Protein AF-A0A0L7LPK9-F1 (afdb_monomer_lite)

pLDDT: mean 70.77, std 18.24, range [21.08, 93.25]

Sequence (283 aa):
MHRLFTCQQSMLHSEMFSESQRHTMYYYMYNIPWWERYQPLSYALVTRSGDERQFADMVRRCNAVGVRIDAAKHMWPEDLRIIYDRLHNLSTDHGFPSNARPYIYQEVIDYGGEAISRDEYTPIGAVTEFKAGMELSGAFRGNNQLSDALTFIDNHDNERGHGGGGGILTYKEARPYKGAIAFLLAHPYGEPQIMSSFDFLDSEIGPPMDRDGNIISPNAAGSAALNDWWDNGSNQIAFCRGGRAFIASCQGKSVTVGGDGRAQIYVGSNEFDIMLAIHVGPE

Secondary structure (DSSP, 8-state):
------------------TT--------TT---GGGGTS---S--EETTEEHHHHHHHHHHHHTT--PBTTGGGS-HHHHHHHHHTPPPPPGGGTPPTTPPPP-EE-----SSSSS-GGGTGGGSEE--HHHHHHHHHHTTTSS---S--S-S--TTGGGT-TT--S---GGGHHHHHHHHHHHHHS-SS------PPP-SSTT--S-B-TTSPBPP--TTTTPPEEEEEE-SSS-EEEEETTTEEEEE------PBPTTS-B-----TTSS-S-----SS--

InterPro domains:
  IPR006047 Glycosyl hydrolase family 13, catalytic domain [SM00642] (9-244)
  IPR013780 Glycosyl hydrolase, all-beta [G3DSA:2.60.40.1180] (248-283)
  IPR017853 Glycoside hydrolase superfamily [SSF51445] (31-233)
  IPR031319 Alpha-amylase, C-terminal domain [SM00632] (227-283)

Radius of gyration: 22.84 Å; chains: 1; bounding box: 65×47×54 Å

Structure (mmCIF, N/CA/C/O backbone):
data_AF-A0A0L7LPK9-F1
#
_entry.id   AF-A0A0L7LPK9-F1
#
loop_
_atom_site.group_PDB
_atom_site.id
_atom_site.type_symbol
_atom_site.label_atom_id
_atom_site.label_alt_id
_atom_site.label_comp_id
_atom_site.label_asym_id
_atom_site.label_entity_id
_atom_site.label_seq_id
_atom_site.pdbx_PDB_ins_code
_atom_site.Cartn_x
_atom_site.Cartn_y
_atom_site.Cartn_z
_atom_site.occupancy
_atom_site.B_iso_or_equiv
_atom_site.auth_seq_id
_atom_site.auth_comp_id
_atom_site.auth_asym_id
_atom_site.auth_atom_id
_atom_site.pdbx_PDB_model_num
ATOM 1 N N . MET A 1 1 ? -11.318 -10.012 -4.362 1.00 21.08 1 MET A N 1
ATOM 2 C CA . MET A 1 1 ? -9.955 -10.039 -3.785 1.00 21.08 1 MET A CA 1
ATOM 3 C C . MET A 1 1 ? -8.985 -10.457 -4.886 1.00 21.08 1 MET A C 1
ATOM 5 O O . MET A 1 1 ? -8.783 -11.646 -5.109 1.00 21.08 1 MET A O 1
ATOM 9 N N . HIS A 1 2 ? -8.479 -9.504 -5.668 1.00 23.56 2 HIS A N 1
ATOM 10 C CA . HIS A 1 2 ? -7.414 -9.782 -6.630 1.00 23.56 2 HIS A CA 1
ATOM 11 C C . HIS A 1 2 ? -6.099 -9.805 -5.852 1.00 23.56 2 HIS A C 1
ATOM 13 O O . HIS A 1 2 ? -5.726 -8.816 -5.231 1.00 23.56 2 HIS A O 1
ATOM 19 N N . ARG A 1 3 ? -5.446 -10.968 -5.793 1.00 23.33 3 ARG A N 1
ATOM 20 C CA . ARG A 1 3 ? -4.091 -11.068 -5.248 1.00 23.33 3 ARG A CA 1
ATOM 21 C C . ARG A 1 3 ? 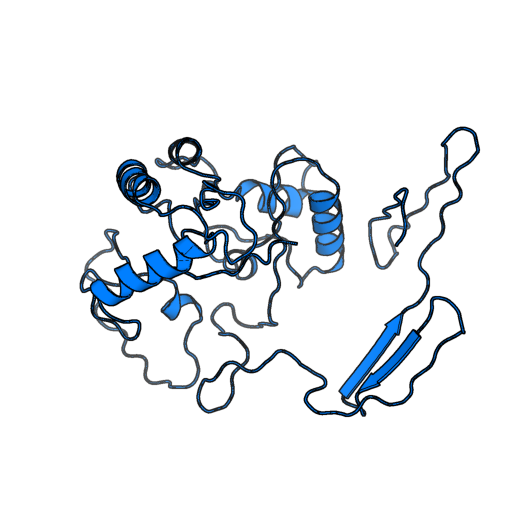-3.163 -10.468 -6.300 1.00 23.33 3 ARG A C 1
ATOM 23 O O . ARG A 1 3 ? -2.956 -11.092 -7.336 1.00 23.33 3 ARG A O 1
ATOM 30 N N . LEU A 1 4 ? -2.670 -9.257 -6.060 1.00 28.52 4 LEU A N 1
ATOM 31 C CA . LEU A 1 4 ? -1.610 -8.656 -6.865 1.00 28.52 4 LEU A CA 1
ATOM 32 C C . LEU A 1 4 ? -0.335 -9.470 -6.621 1.00 28.52 4 LEU A C 1
ATOM 34 O O . LEU A 1 4 ? 0.295 -9.361 -5.573 1.00 28.52 4 LEU A O 1
ATOM 38 N N . PHE A 1 5 ? -0.007 -10.359 -7.555 1.00 26.86 5 PHE A N 1
ATOM 39 C CA . PHE A 1 5 ? 1.274 -11.052 -7.570 1.00 26.86 5 PHE A CA 1
ATOM 40 C C . PHE A 1 5 ? 2.261 -10.219 -8.383 1.00 26.86 5 PHE A C 1
ATOM 42 O O . PHE A 1 5 ? 2.066 -9.998 -9.577 1.00 26.86 5 PHE A O 1
ATOM 49 N N . THR A 1 6 ? 3.339 -9.774 -7.748 1.00 33.62 6 THR A N 1
ATOM 50 C CA . THR A 1 6 ? 4.457 -9.137 -8.443 1.00 33.62 6 THR A CA 1
ATOM 51 C C . THR A 1 6 ? 5.234 -10.209 -9.206 1.00 33.62 6 THR A C 1
ATOM 53 O O . THR A 1 6 ? 5.886 -11.060 -8.607 1.00 33.62 6 THR A O 1
ATOM 56 N N . CYS A 1 7 ? 5.169 -10.189 -10.533 1.00 33.72 7 CYS A N 1
ATOM 57 C CA . CYS A 1 7 ? 6.063 -10.952 -11.400 1.00 33.72 7 CYS A CA 1
ATOM 58 C C . CYS A 1 7 ? 7.084 -9.939 -11.935 1.00 33.72 7 CYS A C 1
ATOM 60 O O . CYS A 1 7 ? 6.904 -9.323 -12.978 1.00 33.72 7 CYS A O 1
ATOM 62 N N . GLN A 1 8 ? 8.082 -9.638 -11.104 1.00 40.34 8 GLN A N 1
ATOM 63 C CA . GLN A 1 8 ? 9.048 -8.569 -11.351 1.00 40.34 8 GLN A CA 1
ATOM 64 C C . GLN A 1 8 ? 9.867 -8.874 -12.612 1.00 40.34 8 GLN A C 1
ATOM 66 O O . GLN A 1 8 ? 10.574 -9.882 -12.676 1.00 40.34 8 GLN A O 1
ATOM 71 N N . GLN A 1 9 ? 9.721 -8.022 -13.631 1.00 37.31 9 GLN A N 1
ATOM 72 C CA . GLN A 1 9 ? 10.439 -8.122 -14.896 1.00 37.31 9 GLN A CA 1
ATOM 73 C C . GLN A 1 9 ? 11.905 -7.764 -14.677 1.00 37.31 9 GLN A C 1
ATOM 75 O O . GLN A 1 9 ? 12.246 -6.596 -14.587 1.00 37.31 9 GLN A O 1
ATOM 80 N N . SER A 1 10 ? 12.790 -8.751 -14.639 1.00 35.75 10 SER A N 1
ATOM 81 C CA . SER A 1 10 ? 14.224 -8.486 -14.576 1.00 35.75 10 SER A CA 1
ATOM 82 C C . SER A 1 10 ? 14.973 -9.076 -15.755 1.00 35.75 10 SER A C 1
ATOM 84 O O . SER A 1 10 ? 15.726 -10.025 -15.575 1.00 35.75 10 SER A O 1
ATOM 86 N N . MET A 1 11 ? 14.798 -8.542 -16.975 1.00 34.12 11 MET A N 1
ATOM 87 C CA . MET A 1 11 ? 15.797 -8.808 -18.031 1.00 34.12 11 MET A CA 1
ATOM 88 C C . MET A 1 11 ? 16.019 -7.702 -19.088 1.00 34.12 11 MET A C 1
ATOM 90 O O . MET A 1 11 ? 16.558 -8.032 -20.139 1.00 34.12 11 MET A O 1
ATOM 94 N N . LEU A 1 12 ? 15.692 -6.417 -18.874 1.00 31.41 12 LEU A N 1
ATOM 95 C CA . LEU A 1 12 ? 15.997 -5.378 -19.883 1.00 31.41 12 LEU A CA 1
ATOM 96 C C . LEU A 1 12 ? 16.801 -4.200 -19.343 1.00 31.41 12 LEU A C 1
ATOM 98 O O . LEU A 1 12 ? 16.384 -3.532 -18.408 1.00 31.41 12 LEU A O 1
ATOM 102 N N . HIS A 1 13 ? 17.938 -3.936 -19.993 1.00 34.94 13 HIS A N 1
ATOM 103 C CA . HIS A 1 13 ? 18.825 -2.810 -19.737 1.00 34.94 13 HIS A CA 1
ATOM 104 C C . HIS A 1 13 ? 18.850 -1.857 -20.931 1.00 34.94 13 HIS A C 1
ATOM 106 O O . HIS A 1 13 ? 19.201 -2.257 -22.041 1.00 34.94 13 HIS A O 1
ATOM 112 N N . SER A 1 14 ? 18.594 -0.582 -20.667 1.00 24.14 14 SER A N 1
ATOM 113 C CA . SER A 1 14 ? 19.218 0.519 -21.393 1.00 24.14 14 SER A CA 1
ATOM 114 C C . SER A 1 14 ? 19.310 1.725 -20.469 1.00 24.14 14 SER A C 1
ATOM 116 O O . SER A 1 14 ? 18.278 2.254 -20.086 1.00 24.14 14 SER A O 1
ATOM 118 N N . GLU A 1 15 ? 20.526 2.162 -20.134 1.00 24.56 15 GLU A N 1
ATOM 119 C CA . GLU A 1 15 ? 20.868 3.589 -20.120 1.00 24.56 15 GLU A CA 1
ATOM 120 C C . GLU A 1 15 ? 22.386 3.821 -20.045 1.00 24.56 15 GLU A C 1
ATOM 122 O O . GLU A 1 15 ? 23.160 3.006 -19.540 1.00 24.56 15 GLU A O 1
ATOM 127 N N . MET A 1 16 ? 22.812 4.936 -20.641 1.00 23.83 16 MET A N 1
ATOM 128 C CA . MET A 1 16 ? 24.188 5.426 -20.708 1.00 23.83 16 MET A CA 1
ATOM 129 C C . MET A 1 16 ? 24.761 5.695 -19.307 1.00 23.83 16 MET A C 1
ATOM 131 O O . MET A 1 16 ? 24.586 6.783 -18.769 1.00 23.83 16 MET A O 1
ATOM 135 N N . PHE A 1 17 ? 25.549 4.768 -18.761 1.00 24.88 17 PHE A N 1
ATOM 136 C CA . PHE A 1 17 ? 26.520 5.074 -17.706 1.00 24.88 17 PHE A CA 1
ATOM 137 C C . PHE A 1 17 ? 27.932 4.697 -18.169 1.00 24.88 17 PHE A C 1
ATOM 139 O O . PHE A 1 17 ? 28.139 3.707 -18.869 1.00 24.88 17 PHE A O 1
ATOM 146 N N . SER A 1 18 ? 28.890 5.574 -17.863 1.00 23.61 18 SER A N 1
ATOM 147 C CA . SER A 1 18 ? 30.235 5.593 -18.438 1.00 23.61 18 SER A CA 1
ATOM 148 C C . SER A 1 18 ? 31.061 4.335 -18.137 1.00 23.61 18 SER A C 1
ATOM 150 O O . SER A 1 18 ? 30.828 3.588 -17.192 1.00 23.61 18 SER A O 1
ATOM 152 N N . GLU A 1 19 ? 32.065 4.116 -18.980 1.00 24.48 19 GLU A N 1
ATOM 153 C CA . GLU A 1 19 ? 32.829 2.882 -19.198 1.00 24.48 19 GLU A CA 1
ATOM 154 C C . GLU A 1 19 ? 33.723 2.402 -18.024 1.00 24.48 19 GLU A C 1
ATOM 156 O O . GLU A 1 19 ? 34.602 1.564 -18.220 1.00 24.48 19 GLU A O 1
ATOM 161 N N . SER A 1 20 ? 33.518 2.883 -16.791 1.00 23.72 20 SER A N 1
ATOM 162 C CA . SER A 1 20 ? 34.418 2.643 -15.647 1.00 23.72 20 SER A CA 1
ATOM 163 C C . SER A 1 20 ? 33.987 1.553 -14.651 1.00 23.72 20 SER A C 1
ATOM 165 O O . SER A 1 20 ? 34.754 1.249 -13.742 1.00 23.72 20 SER A O 1
ATOM 167 N N . GLN A 1 21 ? 32.826 0.909 -14.814 1.00 27.80 21 GLN A N 1
ATOM 168 C CA . GLN A 1 21 ? 32.322 -0.123 -13.879 1.00 27.80 21 GLN A CA 1
ATOM 169 C C . GLN A 1 21 ? 32.421 -1.567 -14.422 1.00 27.80 21 GLN A C 1
ATOM 171 O O . GLN A 1 21 ? 31.738 -2.476 -13.952 1.00 27.80 21 GLN A O 1
ATOM 176 N N . ARG A 1 22 ? 33.298 -1.834 -15.402 1.00 28.19 22 ARG A N 1
ATOM 177 C CA . ARG A 1 22 ? 33.617 -3.214 -15.816 1.00 28.19 22 ARG A CA 1
ATOM 178 C C . ARG A 1 22 ? 34.572 -3.863 -14.810 1.00 28.19 22 ARG A C 1
ATOM 180 O O . ARG A 1 22 ? 35.773 -3.874 -15.042 1.00 28.19 22 ARG A O 1
ATOM 187 N N . HIS A 1 23 ? 34.028 -4.360 -13.701 1.00 31.94 23 HIS A N 1
ATOM 188 C CA . HIS A 1 23 ? 34.450 -5.553 -12.950 1.00 31.94 23 HIS A CA 1
ATOM 189 C C . HIS A 1 23 ? 34.023 -5.424 -11.490 1.00 31.94 23 HIS A C 1
ATOM 191 O O . HIS A 1 23 ? 34.708 -4.798 -10.684 1.00 31.94 23 HIS A O 1
ATOM 197 N N . THR A 1 24 ? 32.974 -6.151 -11.125 1.00 31.53 24 THR A N 1
ATOM 198 C CA . THR A 1 24 ? 32.716 -6.476 -9.724 1.00 31.53 24 THR A CA 1
ATOM 199 C C . THR A 1 24 ? 32.364 -7.952 -9.614 1.00 31.53 24 THR A C 1
ATOM 201 O O . THR A 1 24 ? 31.214 -8.359 -9.553 1.00 31.53 24 THR A O 1
ATOM 204 N N . MET A 1 25 ? 33.409 -8.782 -9.649 1.00 33.44 25 MET A N 1
ATOM 205 C CA . MET A 1 25 ? 33.372 -10.152 -9.135 1.00 33.44 25 MET A CA 1
ATOM 206 C C . MET A 1 25 ? 33.544 -10.062 -7.616 1.00 33.44 25 MET A C 1
ATOM 208 O O . MET A 1 25 ? 34.675 -9.982 -7.132 1.00 33.44 25 MET A O 1
ATOM 212 N N . TYR A 1 26 ? 32.446 -10.032 -6.857 1.00 40.66 26 TYR A N 1
ATOM 213 C CA . TYR A 1 26 ? 32.522 -10.093 -5.397 1.00 40.66 26 TYR A CA 1
ATOM 214 C C . TYR A 1 26 ? 32.535 -11.543 -4.904 1.00 40.66 26 TYR A C 1
ATOM 216 O O . TYR A 1 26 ? 31.579 -12.302 -5.033 1.00 40.66 26 TYR A O 1
ATOM 224 N N . TYR A 1 27 ? 33.668 -11.907 -4.309 1.00 34.03 27 TYR A N 1
ATOM 225 C CA . TYR A 1 27 ? 33.959 -13.170 -3.638 1.00 34.03 27 TYR A CA 1
ATOM 226 C C . TYR A 1 27 ? 33.282 -13.257 -2.254 1.00 34.03 27 TYR A C 1
ATOM 228 O O . TYR A 1 27 ? 33.977 -13.386 -1.259 1.00 34.03 27 TYR A O 1
ATOM 236 N N . TYR A 1 28 ? 31.952 -13.201 -2.136 1.00 37.34 28 TYR A N 1
ATOM 237 C CA . TYR A 1 28 ? 31.278 -13.626 -0.894 1.00 37.34 28 TYR A CA 1
ATOM 238 C C . TYR A 1 28 ? 29.895 -14.217 -1.187 1.00 37.34 28 TYR A C 1
ATOM 240 O O . TYR A 1 28 ? 28.927 -13.511 -1.436 1.00 37.34 28 TYR A O 1
ATOM 248 N N . MET A 1 29 ? 29.803 -15.544 -1.097 1.00 46.38 29 MET A N 1
ATOM 249 C CA . MET A 1 29 ? 28.621 -16.367 -1.403 1.00 46.38 29 MET A CA 1
ATOM 250 C C . MET A 1 29 ? 27.437 -16.191 -0.423 1.00 46.38 29 MET A C 1
ATOM 252 O O . MET A 1 29 ? 26.487 -16.960 -0.479 1.00 46.38 29 MET A O 1
ATOM 256 N N . TYR A 1 30 ? 27.482 -15.207 0.482 1.00 49.09 30 TYR A N 1
ATOM 257 C CA . TYR A 1 30 ? 26.548 -15.091 1.612 1.00 49.09 30 TYR A CA 1
ATOM 258 C C . TYR A 1 30 ? 25.886 -13.716 1.779 1.00 49.09 30 TYR A C 1
ATOM 260 O O . TYR A 1 30 ? 25.138 -13.539 2.734 1.00 49.09 30 TYR A O 1
ATOM 268 N N . ASN A 1 31 ? 26.130 -12.749 0.887 1.00 54.62 31 ASN A N 1
ATOM 269 C CA . ASN A 1 31 ? 25.508 -11.425 0.996 1.00 54.62 31 ASN A CA 1
ATOM 270 C C . ASN A 1 31 ? 25.189 -10.843 -0.386 1.00 54.62 31 ASN A C 1
ATOM 272 O O . ASN A 1 31 ? 25.813 -9.885 -0.829 1.00 54.62 31 ASN A O 1
ATOM 276 N N . ILE A 1 32 ? 24.269 -11.500 -1.098 1.00 59.59 32 ILE A N 1
ATOM 277 C CA . ILE A 1 32 ? 23.813 -11.055 -2.417 1.00 59.59 32 ILE A CA 1
ATOM 278 C C . ILE A 1 32 ? 22.806 -9.914 -2.213 1.00 59.59 32 ILE A C 1
ATOM 280 O O . ILE A 1 32 ? 21.759 -10.162 -1.603 1.00 59.59 32 ILE A O 1
ATOM 284 N N . PRO A 1 33 ? 23.086 -8.698 -2.715 1.00 63.12 33 PRO A N 1
ATOM 285 C CA . PRO A 1 33 ? 22.160 -7.583 -2.642 1.00 63.12 33 PRO A CA 1
ATOM 286 C C . PRO A 1 33 ? 20.833 -7.919 -3.313 1.00 63.12 33 PRO A C 1
ATOM 288 O O . PRO A 1 33 ? 20.799 -8.517 -4.395 1.00 63.12 33 PRO A O 1
ATOM 291 N N . TRP A 1 34 ? 19.726 -7.516 -2.692 1.00 62.00 34 TRP A N 1
ATOM 292 C CA . TRP A 1 34 ? 18.394 -7.812 -3.215 1.00 62.00 34 TRP A CA 1
ATOM 293 C C . TRP A 1 34 ? 18.215 -7.263 -4.639 1.00 62.00 34 TRP A C 1
ATOM 295 O O . TRP A 1 34 ? 17.709 -7.984 -5.500 1.00 62.00 34 TRP A O 1
ATOM 305 N N . TRP A 1 35 ? 18.702 -6.046 -4.919 1.00 57.53 35 TRP A N 1
ATOM 306 C CA . TRP A 1 35 ? 18.560 -5.400 -6.224 1.00 57.53 35 TRP A CA 1
ATOM 307 C C . TRP A 1 35 ? 19.357 -6.084 -7.332 1.00 57.53 35 TRP A C 1
ATOM 309 O O . TRP A 1 35 ? 19.032 -5.866 -8.491 1.00 57.53 35 TRP A O 1
ATOM 319 N N . GLU A 1 36 ? 20.331 -6.966 -7.060 1.00 53.94 36 GLU A N 1
ATOM 320 C CA . GLU A 1 36 ? 21.059 -7.653 -8.145 1.00 53.94 36 GLU A CA 1
ATOM 321 C C . GLU A 1 36 ? 20.132 -8.549 -8.980 1.00 53.94 36 GLU A C 1
ATOM 323 O O . GLU A 1 36 ? 20.489 -9.027 -10.060 1.00 53.94 36 GLU A O 1
ATOM 328 N N . ARG A 1 37 ? 18.964 -8.900 -8.440 1.00 52.75 37 ARG A N 1
ATOM 329 C CA . ARG A 1 37 ? 17.941 -9.640 -9.175 1.00 52.75 37 ARG A CA 1
ATOM 330 C C . ARG A 1 37 ? 17.007 -8.715 -9.956 1.00 52.75 37 ARG A C 1
ATOM 332 O O . ARG A 1 37 ? 16.342 -9.221 -10.852 1.00 52.75 37 ARG A O 1
ATOM 339 N N . TYR A 1 38 ? 16.946 -7.426 -9.629 1.00 46.34 38 TYR A N 1
ATOM 340 C CA . TYR A 1 38 ? 15.881 -6.518 -10.066 1.00 46.34 38 TYR A CA 1
ATOM 341 C C . TYR A 1 38 ? 16.389 -5.315 -10.869 1.00 46.34 38 TYR A C 1
ATOM 343 O O . TYR A 1 38 ? 15.684 -4.863 -11.758 1.00 46.34 38 TYR A O 1
ATOM 351 N N . GLN A 1 39 ? 17.623 -4.854 -10.650 1.00 41.00 39 GLN A N 1
ATOM 352 C CA . GLN A 1 39 ? 18.226 -3.790 -11.445 1.00 41.00 39 GLN A CA 1
ATOM 353 C C . GLN A 1 39 ? 18.853 -4.346 -12.723 1.00 41.00 39 GLN A C 1
ATOM 355 O O . GLN A 1 39 ? 19.615 -5.320 -12.679 1.00 41.00 39 GLN A O 1
ATOM 360 N N . PRO A 1 40 ? 18.580 -3.730 -13.878 1.00 38.09 40 PRO A N 1
ATOM 361 C CA . PRO A 1 40 ? 19.212 -4.154 -15.104 1.00 38.09 40 PRO A CA 1
ATOM 362 C C . PRO A 1 40 ? 20.674 -3.691 -15.122 1.00 38.09 40 PRO A C 1
ATOM 364 O O . PRO A 1 40 ? 20.972 -2.554 -14.767 1.00 38.09 40 PRO A O 1
ATOM 367 N N . LEU A 1 41 ? 21.577 -4.556 -15.592 1.00 40.12 41 LEU A N 1
ATOM 368 C CA . LEU A 1 41 ? 23.003 -4.296 -15.827 1.00 40.12 41 LEU A CA 1
ATOM 369 C C . LEU A 1 41 ? 23.418 -5.063 -17.099 1.00 40.12 41 LEU A C 1
ATOM 371 O O . LEU A 1 41 ? 23.436 -6.289 -17.065 1.00 40.12 41 LEU A O 1
ATOM 375 N N . SER A 1 42 ? 23.789 -4.361 -18.182 1.00 39.72 42 SER A N 1
ATOM 376 C CA . SER A 1 42 ? 24.360 -4.860 -19.465 1.00 39.72 42 SER A CA 1
ATOM 377 C C . SER A 1 42 ? 23.439 -4.999 -20.698 1.00 39.72 42 SER A C 1
ATOM 379 O O . SER A 1 42 ? 22.316 -5.480 -20.622 1.00 39.72 42 SER A O 1
ATOM 381 N N . TYR A 1 43 ? 23.996 -4.673 -21.877 1.00 35.47 43 TYR A N 1
ATOM 382 C CA . TYR A 1 43 ? 23.420 -4.857 -23.227 1.00 35.47 43 TYR A CA 1
ATOM 383 C C . TYR A 1 43 ? 23.514 -6.301 -23.770 1.00 35.47 43 TYR A C 1
ATOM 385 O O . TYR A 1 43 ? 23.103 -6.573 -24.897 1.00 35.47 43 TYR A O 1
ATOM 393 N N . ALA A 1 44 ? 24.085 -7.236 -23.006 1.00 41.28 44 ALA A N 1
ATOM 394 C CA . ALA A 1 44 ? 24.139 -8.652 -23.364 1.00 41.28 44 ALA A CA 1
ATOM 395 C C . ALA A 1 44 ? 23.034 -9.421 -22.621 1.00 41.28 44 ALA A C 1
ATOM 397 O O . ALA A 1 44 ? 23.147 -9.657 -21.420 1.00 41.28 44 ALA A O 1
ATOM 398 N N . LEU A 1 45 ? 21.983 -9.836 -23.340 1.00 47.22 45 LEU A N 1
ATOM 399 C CA . LEU A 1 45 ? 20.827 -10.581 -22.811 1.00 47.22 45 LEU A CA 1
ATOM 400 C C . LEU A 1 45 ? 21.154 -12.065 -22.568 1.00 47.22 45 LEU A C 1
ATOM 402 O O . LEU A 1 45 ? 20.478 -12.953 -23.077 1.00 47.22 45 LEU A O 1
ATOM 406 N N . VAL A 1 46 ? 22.233 -12.334 -21.833 1.00 52.94 46 VAL A N 1
ATOM 407 C CA . VAL A 1 46 ? 22.573 -13.657 -21.299 1.00 52.94 46 VAL A CA 1
ATOM 408 C C . VAL A 1 46 ? 23.037 -13.449 -19.863 1.00 52.94 46 VAL A C 1
ATOM 410 O O . VAL A 1 46 ? 24.142 -12.965 -19.620 1.00 52.94 46 VAL A O 1
ATOM 413 N N . THR A 1 47 ? 22.179 -13.791 -18.902 1.00 51.94 47 THR A N 1
ATOM 414 C CA . THR A 1 47 ? 22.437 -13.599 -17.465 1.00 51.94 47 THR A CA 1
ATOM 415 C C . THR A 1 47 ? 22.132 -14.873 -16.672 1.00 51.94 47 THR A C 1
ATOM 417 O O . THR A 1 47 ? 21.617 -15.850 -17.216 1.00 51.94 47 THR A O 1
ATOM 420 N N . ARG A 1 48 ? 22.370 -14.855 -15.351 1.00 46.19 48 ARG A N 1
ATOM 421 C CA . ARG A 1 48 ? 21.889 -15.911 -14.434 1.00 46.19 48 ARG A CA 1
ATOM 422 C C . ARG A 1 48 ? 20.361 -16.090 -14.452 1.00 46.19 48 ARG A C 1
ATOM 424 O O . ARG A 1 48 ? 19.876 -17.125 -14.007 1.00 46.19 48 ARG A O 1
ATOM 431 N N . SER A 1 49 ? 19.625 -15.087 -14.933 1.00 44.38 49 SER A N 1
ATOM 432 C CA . SER A 1 49 ? 18.160 -15.064 -14.998 1.00 44.38 49 SER A CA 1
ATOM 433 C C . SER A 1 49 ? 17.605 -15.481 -16.367 1.00 44.38 49 SER A C 1
ATOM 435 O O . SER A 1 49 ? 16.389 -15.603 -16.500 1.00 44.38 49 SER A O 1
ATOM 437 N N . GLY A 1 50 ? 18.468 -15.735 -17.358 1.00 53.59 50 GLY A N 1
ATOM 438 C CA . GLY A 1 50 ? 18.081 -16.261 -18.668 1.00 53.59 50 GLY A CA 1
ATOM 439 C C . GLY A 1 50 ? 18.534 -15.422 -19.863 1.00 53.59 50 GLY A C 1
ATOM 440 O O . GLY A 1 50 ? 19.387 -14.537 -19.736 1.00 53.59 50 GLY A O 1
ATOM 441 N N . ASP A 1 51 ? 17.969 -15.754 -21.024 1.00 57.28 51 ASP A N 1
ATOM 442 C CA . ASP A 1 51 ? 18.188 -15.093 -22.312 1.00 57.28 51 ASP A CA 1
ATOM 443 C C . ASP A 1 51 ? 16.972 -14.285 -22.813 1.00 57.28 51 ASP A C 1
ATOM 445 O O . ASP A 1 51 ? 15.894 -14.302 -22.220 1.00 57.28 51 ASP A O 1
ATOM 449 N N . GLU A 1 52 ? 17.121 -13.586 -23.940 1.00 50.19 52 GLU A N 1
ATOM 450 C CA . GLU A 1 52 ? 16.054 -12.797 -24.581 1.00 50.19 52 GLU A CA 1
ATOM 451 C C . GLU A 1 52 ? 14.745 -13.584 -24.812 1.00 50.19 52 GLU A C 1
ATOM 453 O O . GLU A 1 52 ? 13.642 -13.050 -24.661 1.00 50.19 52 GLU A O 1
ATOM 458 N N . ARG A 1 53 ? 14.829 -14.874 -25.164 1.00 56.22 53 ARG A N 1
ATOM 459 C CA . ARG A 1 53 ? 13.633 -15.697 -25.408 1.00 56.22 53 ARG A CA 1
ATOM 460 C C . ARG A 1 53 ? 12.934 -16.029 -24.101 1.00 56.22 53 ARG A C 1
ATOM 462 O O . ARG A 1 53 ? 11.703 -16.002 -24.044 1.00 56.22 53 ARG A O 1
ATOM 469 N N . GLN A 1 54 ? 13.710 -16.322 -23.063 1.00 52.44 54 GLN A N 1
ATOM 470 C CA . GLN A 1 54 ? 13.210 -16.551 -21.712 1.00 52.44 54 GLN A CA 1
ATOM 471 C C . GLN A 1 54 ? 12.627 -15.266 -21.107 1.00 52.44 54 GLN A C 1
ATOM 473 O O . GLN A 1 54 ? 11.616 -15.340 -20.408 1.00 52.44 54 GLN A O 1
ATOM 478 N N . PHE A 1 55 ? 13.171 -14.095 -21.455 1.00 54.41 55 PHE A N 1
ATOM 479 C CA . PHE A 1 55 ? 12.574 -12.801 -21.125 1.00 54.41 55 PHE A CA 1
ATOM 480 C C . PHE A 1 55 ? 11.201 -12.634 -21.750 1.00 54.41 55 PHE A C 1
ATOM 482 O O . PHE A 1 55 ? 10.221 -12.398 -21.045 1.00 54.41 55 PHE A O 1
ATOM 489 N N . ALA A 1 56 ? 11.110 -12.823 -23.066 1.00 53.22 56 ALA A N 1
ATOM 490 C CA . ALA A 1 56 ? 9.849 -12.702 -23.780 1.00 53.22 56 ALA A CA 1
ATOM 491 C C . ALA A 1 56 ? 8.792 -13.691 -23.256 1.00 53.22 56 ALA A C 1
ATOM 493 O O . ALA A 1 56 ? 7.609 -13.362 -23.200 1.00 53.22 56 ALA A O 1
ATOM 494 N N . ASP A 1 57 ? 9.196 -14.899 -22.855 1.00 61.81 57 ASP A N 1
ATOM 495 C CA . ASP A 1 57 ? 8.305 -15.870 -22.216 1.00 61.81 57 ASP A CA 1
ATOM 496 C C . ASP A 1 57 ? 7.844 -15.433 -20.814 1.00 61.81 57 ASP A C 1
ATOM 498 O O . ASP A 1 57 ? 6.651 -15.478 -20.512 1.00 61.81 57 ASP A O 1
ATOM 502 N N . MET A 1 58 ? 8.761 -14.952 -19.971 1.00 63.50 58 MET A N 1
ATOM 503 C CA . MET A 1 58 ? 8.441 -14.419 -18.644 1.00 63.50 58 MET A CA 1
ATOM 504 C C . MET A 1 58 ? 7.467 -13.240 -18.739 1.00 63.50 58 MET A C 1
ATOM 506 O O . MET A 1 58 ? 6.423 -13.274 -18.092 1.00 63.50 58 MET A O 1
ATOM 510 N N . VAL A 1 59 ? 7.720 -12.277 -19.630 1.00 54.91 59 VAL A N 1
ATOM 5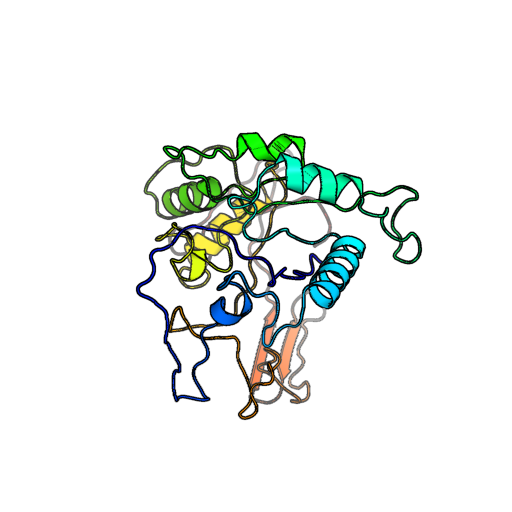11 C CA . VAL A 1 59 ? 6.820 -11.143 -19.887 1.00 54.91 59 VAL A CA 1
ATOM 512 C C . VAL A 1 59 ? 5.428 -11.628 -20.298 1.00 54.91 59 VAL A C 1
ATOM 514 O O . VAL A 1 59 ? 4.432 -11.144 -19.766 1.00 54.91 59 VAL A O 1
ATOM 517 N N . ARG A 1 60 ? 5.317 -12.622 -21.192 1.00 59.09 60 ARG A N 1
ATOM 518 C CA . ARG A 1 60 ? 4.013 -13.194 -21.585 1.00 59.09 60 ARG A CA 1
ATOM 519 C C . ARG A 1 60 ? 3.278 -13.837 -20.408 1.00 59.09 60 ARG A C 1
ATOM 521 O O . ARG A 1 60 ? 2.078 -13.617 -20.261 1.00 59.09 60 ARG A O 1
ATOM 528 N N . ARG A 1 61 ? 3.981 -14.598 -19.564 1.00 62.22 61 ARG A N 1
ATOM 529 C CA . ARG A 1 61 ? 3.394 -15.260 -18.385 1.00 62.22 61 ARG A CA 1
ATOM 530 C C . ARG A 1 61 ? 2.966 -14.262 -17.313 1.00 62.22 61 ARG A C 1
ATOM 532 O O . ARG A 1 61 ? 1.865 -14.387 -16.790 1.00 62.22 61 ARG A O 1
ATOM 539 N N . CYS A 1 62 ? 3.791 -13.257 -17.031 1.00 55.59 62 CYS A N 1
ATOM 540 C CA . CYS A 1 62 ? 3.448 -12.177 -16.114 1.00 55.59 62 CYS A CA 1
ATOM 541 C C . CYS A 1 62 ? 2.225 -11.389 -16.629 1.00 55.59 62 CYS A C 1
ATOM 543 O O . CYS A 1 62 ? 1.267 -11.149 -15.898 1.00 55.59 62 CYS A O 1
ATOM 545 N N . ASN A 1 63 ? 2.188 -11.058 -17.920 1.00 53.38 63 ASN A N 1
ATOM 546 C CA . ASN A 1 63 ? 1.054 -10.340 -18.503 1.00 53.38 63 ASN A CA 1
ATOM 547 C C . ASN A 1 63 ? -0.258 -11.136 -18.478 1.00 53.38 63 ASN A C 1
ATOM 549 O O . ASN A 1 63 ? -1.321 -10.538 -18.326 1.00 53.38 63 ASN A O 1
ATOM 553 N N . ALA A 1 64 ? -0.204 -12.470 -18.559 1.00 54.97 64 ALA A N 1
ATOM 554 C CA . ALA A 1 64 ? -1.390 -13.321 -18.439 1.00 54.97 64 ALA A CA 1
ATOM 555 C C . ALA A 1 64 ? -2.081 -13.223 -17.062 1.00 54.97 64 ALA A C 1
ATOM 557 O O . ALA A 1 64 ? -3.229 -13.646 -16.932 1.00 54.97 64 ALA A O 1
ATOM 558 N N . VAL A 1 65 ? -1.403 -12.660 -16.052 1.00 57.56 65 VAL A N 1
ATOM 559 C CA . VAL A 1 65 ? -1.911 -12.537 -14.677 1.00 57.56 65 VAL A CA 1
ATOM 560 C C . VAL A 1 65 ? -1.978 -11.089 -14.155 1.00 57.56 65 VAL A C 1
ATOM 562 O O . VAL A 1 65 ? -2.255 -10.901 -12.975 1.00 57.56 65 VAL A O 1
ATOM 565 N N . GLY A 1 66 ? -1.802 -10.072 -15.015 1.00 51.69 66 GLY A N 1
ATOM 566 C CA . GLY A 1 66 ? -2.016 -8.650 -14.675 1.00 51.69 66 GLY A CA 1
ATOM 567 C C . GLY A 1 66 ? -0.908 -8.031 -13.813 1.00 51.69 66 GLY A C 1
ATOM 568 O O . GLY A 1 66 ? -1.133 -7.684 -12.656 1.00 51.69 66 GLY A O 1
ATOM 569 N N . VAL A 1 67 ? 0.301 -7.929 -14.371 1.00 55.19 67 VAL A N 1
ATOM 570 C CA . VAL A 1 67 ? 1.541 -7.661 -13.623 1.00 55.19 67 VAL A CA 1
ATOM 571 C C . VAL A 1 67 ? 2.096 -6.247 -13.841 1.00 55.19 67 VAL A C 1
ATOM 573 O O . VAL A 1 67 ? 2.050 -5.712 -14.945 1.00 55.19 67 VAL A O 1
ATOM 576 N N . ARG A 1 68 ? 2.691 -5.698 -12.770 1.00 57.22 68 ARG A N 1
ATOM 577 C CA . ARG A 1 68 ? 3.525 -4.482 -12.715 1.00 57.22 68 ARG A CA 1
ATOM 578 C C . ARG A 1 68 ? 4.644 -4.455 -13.760 1.00 57.22 68 ARG A C 1
ATOM 580 O O . ARG A 1 68 ? 5.422 -5.404 -13.848 1.00 57.22 68 ARG A O 1
ATOM 587 N N . ILE A 1 69 ? 4.816 -3.316 -14.424 1.00 62.50 69 ILE A N 1
ATOM 588 C CA . ILE A 1 69 ? 6.001 -3.035 -15.246 1.00 62.50 69 ILE A CA 1
ATOM 589 C C . ILE A 1 69 ? 7.007 -2.232 -14.413 1.00 62.50 69 ILE A C 1
ATOM 591 O O . ILE A 1 69 ? 6.695 -1.140 -13.932 1.00 62.50 69 ILE A O 1
ATOM 595 N N . ASP A 1 70 ? 8.181 -2.821 -14.209 1.00 61.22 70 ASP A N 1
ATOM 596 C CA . ASP A 1 70 ? 9.311 -2.243 -13.473 1.00 61.22 70 ASP A CA 1
ATOM 597 C C . ASP A 1 70 ? 10.064 -1.232 -14.353 1.00 61.22 70 ASP A C 1
ATOM 599 O O . ASP A 1 70 ? 10.113 -1.407 -15.575 1.00 61.22 70 ASP A O 1
ATOM 603 N N . ALA A 1 71 ? 10.614 -0.172 -13.751 1.00 63.53 71 ALA A N 1
ATOM 604 C CA . ALA A 1 71 ? 11.486 0.796 -14.425 1.00 63.53 71 ALA A CA 1
ATOM 605 C C . ALA A 1 71 ? 10.906 1.436 -15.711 1.00 63.53 71 ALA A C 1
ATOM 607 O O . ALA A 1 71 ? 11.648 1.769 -16.640 1.00 63.53 71 ALA A O 1
ATOM 608 N N . ALA A 1 72 ? 9.585 1.655 -15.778 1.00 69.44 72 ALA A N 1
ATOM 609 C CA . ALA A 1 72 ? 8.912 2.154 -16.982 1.00 69.44 72 ALA A CA 1
ATOM 610 C C . ALA A 1 72 ? 9.449 3.508 -17.467 1.00 69.44 72 ALA A C 1
ATOM 612 O O . ALA A 1 72 ? 9.518 3.732 -18.670 1.00 69.44 72 ALA A O 1
ATOM 613 N N . LYS A 1 73 ? 9.912 4.362 -16.544 1.00 73.94 73 LYS A N 1
ATOM 614 C CA . LYS A 1 73 ? 10.552 5.652 -16.853 1.00 73.94 73 LYS A CA 1
ATOM 615 C C . LYS A 1 73 ? 11.738 5.555 -17.828 1.00 73.94 73 LYS A C 1
ATOM 617 O O . LYS A 1 73 ? 12.029 6.528 -18.515 1.00 73.94 73 LYS A O 1
ATOM 622 N N . HIS A 1 74 ? 12.416 4.408 -17.875 1.00 75.62 74 HIS A N 1
ATOM 623 C CA . HIS A 1 74 ? 13.594 4.168 -18.716 1.00 75.62 74 HIS A CA 1
ATOM 624 C C . HIS A 1 74 ? 13.248 3.514 -20.067 1.00 75.62 74 HIS A C 1
ATOM 626 O O . HIS A 1 74 ? 14.135 3.065 -20.792 1.00 75.62 74 HIS A O 1
ATOM 632 N N . MET A 1 75 ? 11.961 3.427 -20.416 1.00 71.38 75 MET A N 1
ATOM 633 C CA . MET A 1 75 ? 11.478 2.908 -21.694 1.00 71.38 75 MET A CA 1
ATOM 634 C C . MET A 1 75 ? 10.618 3.961 -22.383 1.00 71.38 75 MET A C 1
ATOM 636 O O . MET A 1 75 ? 9.792 4.609 -21.749 1.00 71.38 75 MET A O 1
ATOM 640 N N . TRP A 1 76 ? 10.760 4.107 -23.701 1.00 75.94 76 TRP A N 1
ATOM 641 C CA . TRP A 1 76 ? 9.917 5.037 -24.446 1.00 75.94 76 TRP A CA 1
ATOM 642 C C . TRP A 1 76 ? 8.435 4.638 -24.317 1.00 75.94 76 TRP A C 1
ATOM 644 O O . TRP A 1 76 ? 8.101 3.476 -24.581 1.00 75.94 76 TRP A O 1
ATOM 654 N N . PRO A 1 77 ? 7.521 5.576 -23.990 1.00 79.88 77 PRO A N 1
ATOM 655 C CA . PRO A 1 77 ? 6.089 5.283 -23.882 1.00 79.88 77 PRO A CA 1
ATOM 656 C C . PRO A 1 77 ? 5.508 4.607 -25.132 1.00 79.88 77 PRO A C 1
ATOM 658 O O . PRO A 1 77 ? 4.633 3.748 -25.043 1.00 79.88 77 PRO A O 1
ATOM 661 N N . GLU A 1 78 ? 6.025 4.956 -26.310 1.00 76.06 78 GLU A N 1
ATOM 662 C CA . GLU A 1 78 ? 5.600 4.376 -27.584 1.00 76.06 78 GLU A CA 1
ATOM 663 C C . GLU A 1 78 ? 5.970 2.889 -27.719 1.00 76.06 78 GLU A C 1
ATOM 665 O O . GLU A 1 78 ? 5.158 2.088 -28.188 1.00 76.06 78 GLU A O 1
ATOM 670 N N . ASP A 1 79 ? 7.153 2.490 -27.248 1.00 71.56 79 ASP A N 1
ATOM 671 C CA . ASP A 1 79 ? 7.572 1.086 -27.256 1.00 71.56 79 ASP A CA 1
ATOM 672 C C . ASP A 1 79 ? 6.718 0.265 -26.279 1.00 71.56 79 ASP A C 1
ATOM 674 O O . ASP A 1 79 ? 6.248 -0.829 -26.612 1.00 71.56 79 ASP A O 1
ATOM 678 N N . LEU A 1 80 ? 6.433 0.830 -25.100 1.00 74.44 80 LEU A N 1
ATOM 679 C CA . LEU A 1 80 ? 5.527 0.234 -24.117 1.00 74.44 80 LEU A CA 1
ATOM 680 C C . LEU A 1 80 ? 4.114 0.061 -24.675 1.00 74.44 80 LEU A C 1
ATOM 682 O O . LEU A 1 80 ? 3.530 -1.014 -24.540 1.00 74.44 80 LEU A 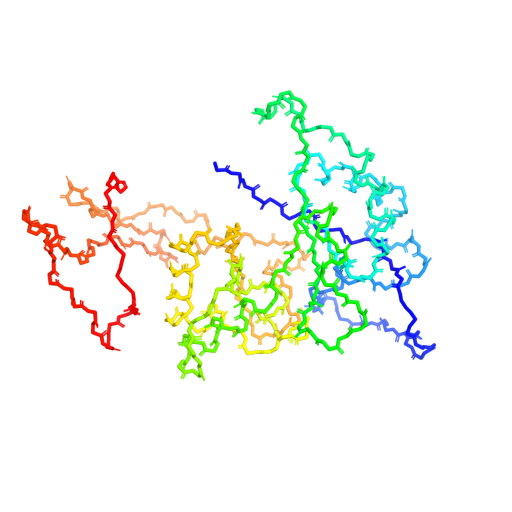O 1
ATOM 686 N N . ARG A 1 81 ? 3.590 1.065 -25.384 1.00 77.25 81 ARG A N 1
ATOM 687 C CA . ARG A 1 81 ? 2.281 0.991 -26.044 1.00 77.25 81 ARG A CA 1
ATOM 688 C C . ARG A 1 81 ? 2.203 -0.181 -27.021 1.00 77.25 81 ARG A C 1
ATOM 690 O O . ARG A 1 81 ? 1.243 -0.947 -26.982 1.00 77.25 81 ARG A O 1
ATOM 697 N N . ILE A 1 82 ? 3.230 -0.374 -27.851 1.00 72.00 82 ILE A N 1
ATOM 698 C CA . ILE A 1 82 ? 3.296 -1.497 -28.801 1.00 72.00 82 ILE A CA 1
ATOM 699 C C . ILE A 1 82 ? 3.285 -2.846 -28.068 1.00 72.00 82 ILE A C 1
ATOM 701 O O . ILE A 1 82 ? 2.658 -3.801 -28.539 1.00 72.00 82 ILE A O 1
ATOM 705 N N . ILE A 1 83 ? 3.971 -2.946 -26.927 1.00 71.00 83 ILE A N 1
ATOM 706 C CA . ILE A 1 83 ? 3.966 -4.153 -26.091 1.00 71.00 83 ILE A CA 1
ATOM 707 C C . ILE A 1 83 ? 2.567 -4.384 -25.508 1.00 71.00 83 ILE A C 1
ATOM 709 O O . ILE A 1 83 ? 2.039 -5.494 -25.618 1.00 71.00 83 ILE A O 1
ATOM 713 N N . TYR A 1 84 ? 1.946 -3.347 -24.940 1.00 76.75 84 TYR A N 1
ATOM 714 C CA . TYR A 1 84 ? 0.631 -3.432 -24.301 1.00 76.75 84 TYR A CA 1
ATOM 715 C C . TYR A 1 84 ? -0.481 -3.782 -25.294 1.00 76.75 84 TYR A C 1
ATOM 717 O O . TYR A 1 84 ? -1.332 -4.626 -24.999 1.00 76.75 84 TYR A O 1
ATOM 725 N N . ASP A 1 85 ? -0.439 -3.228 -26.506 1.00 79.12 85 ASP A N 1
ATOM 726 C CA . ASP A 1 85 ? -1.398 -3.526 -27.576 1.00 79.12 85 ASP A CA 1
ATOM 727 C C . ASP A 1 85 ? -1.356 -5.004 -28.000 1.00 79.12 85 ASP A C 1
ATOM 729 O O . ASP A 1 85 ? -2.364 -5.570 -28.426 1.00 79.12 85 ASP A O 1
ATOM 733 N N . ARG A 1 86 ? -0.207 -5.671 -27.832 1.00 75.75 86 ARG A N 1
ATOM 734 C CA . ARG A 1 86 ? -0.012 -7.089 -28.179 1.00 75.75 86 ARG A CA 1
ATOM 735 C C . ARG A 1 86 ? -0.381 -8.063 -27.064 1.00 75.75 86 ARG A C 1
ATOM 737 O O . ARG A 1 86 ? -0.301 -9.273 -27.281 1.00 75.75 86 ARG A O 1
ATOM 744 N N . LEU A 1 87 ? -0.765 -7.582 -25.882 1.00 68.50 87 LEU A N 1
ATOM 745 C CA . LEU A 1 87 ? -1.141 -8.470 -24.784 1.00 68.50 87 LEU A CA 1
ATOM 746 C C . LEU A 1 87 ? -2.412 -9.248 -25.117 1.00 68.50 87 LEU A C 1
ATOM 748 O O . LEU A 1 87 ? -3.318 -8.733 -25.771 1.00 68.50 87 LEU A O 1
ATOM 752 N N . HIS A 1 88 ? -2.491 -10.490 -24.649 1.00 74.31 88 HIS A N 1
ATOM 753 C CA . HIS A 1 88 ? -3.729 -11.258 -24.703 1.00 74.31 88 HIS A CA 1
ATOM 754 C C . HIS A 1 88 ? -4.728 -10.746 -23.661 1.00 74.31 88 HIS A C 1
ATOM 756 O O . HIS A 1 88 ? -4.355 -10.128 -22.664 1.00 74.31 88 HIS A O 1
ATOM 762 N N . ASN A 1 89 ? -6.009 -11.026 -23.891 1.00 80.31 89 ASN A N 1
ATOM 763 C CA . ASN A 1 89 ? -7.028 -10.852 -22.861 1.00 80.31 89 ASN A CA 1
ATOM 764 C C . ASN A 1 89 ? -6.797 -11.870 -21.730 1.00 80.31 89 ASN A C 1
ATOM 766 O O . ASN A 1 89 ? -6.241 -12.947 -21.958 1.00 80.31 89 ASN A O 1
ATOM 770 N N . LEU A 1 90 ? -7.229 -11.523 -20.520 1.00 73.25 90 LEU A N 1
ATOM 771 C CA . LEU A 1 90 ? -7.157 -12.385 -19.346 1.00 73.25 90 LEU A CA 1
ATOM 772 C C . LEU A 1 90 ? -8.010 -13.643 -19.548 1.00 73.25 90 LEU A C 1
ATOM 774 O O . LEU A 1 90 ? -9.073 -13.599 -20.172 1.00 73.25 90 LEU A O 1
ATOM 778 N N . SER A 1 91 ? -7.535 -14.769 -19.013 1.00 78.25 91 SER A N 1
ATOM 779 C CA . SER A 1 91 ? -8.204 -16.057 -19.204 1.00 78.25 91 SER A CA 1
ATOM 780 C C . SER A 1 91 ? -9.520 -16.146 -18.432 1.00 78.25 91 SER A C 1
ATOM 782 O O . SER A 1 91 ? -9.559 -15.986 -17.211 1.00 78.25 91 SER A O 1
ATOM 784 N N . THR A 1 92 ? -10.593 -16.512 -19.130 1.00 83.31 92 THR A N 1
ATOM 785 C CA . THR A 1 92 ? -11.895 -16.801 -18.513 1.00 83.31 92 THR A CA 1
ATOM 786 C C . THR A 1 92 ? -11.848 -18.004 -17.572 1.00 83.31 92 THR A C 1
ATOM 788 O O . THR A 1 92 ? -12.664 -18.088 -16.657 1.00 83.31 92 THR A O 1
ATOM 791 N N . ASP A 1 93 ? -10.861 -18.893 -17.725 1.00 80.69 93 ASP A N 1
ATOM 792 C CA . ASP A 1 93 ? -10.678 -20.065 -16.857 1.00 80.69 93 ASP A CA 1
ATOM 793 C C . ASP A 1 93 ? -10.339 -19.670 -15.412 1.00 80.69 93 ASP A C 1
ATOM 795 O O . ASP A 1 93 ? -10.572 -20.430 -14.474 1.00 80.69 93 ASP A O 1
ATOM 799 N N . HIS A 1 94 ? -9.819 -18.455 -15.219 1.00 77.25 94 HIS A N 1
ATOM 800 C CA . HIS A 1 94 ? -9.532 -17.881 -13.906 1.00 77.25 94 HIS A CA 1
ATOM 801 C C . HIS A 1 94 ? -10.656 -16.966 -13.394 1.00 77.25 94 HIS A C 1
ATOM 803 O O . HIS A 1 94 ? -10.464 -16.229 -12.429 1.00 77.25 94 HIS A O 1
ATOM 809 N N . GLY A 1 95 ? -11.838 -17.022 -14.018 1.00 79.81 95 GLY A N 1
ATOM 810 C CA . GLY A 1 95 ? -13.015 -16.252 -13.615 1.00 79.81 95 GLY A CA 1
ATOM 811 C C . GLY A 1 95 ? -13.027 -14.806 -14.112 1.00 79.81 95 GLY A C 1
ATOM 812 O O . GLY A 1 95 ? -13.866 -14.024 -13.666 1.00 79.81 95 GLY A O 1
ATOM 813 N N . PHE A 1 96 ? -12.127 -14.431 -15.028 1.00 80.38 96 PHE A N 1
ATOM 814 C CA . PHE A 1 96 ? -12.170 -13.115 -15.662 1.00 80.38 96 PHE A CA 1
ATOM 815 C C . PHE A 1 96 ? -13.308 -13.034 -16.695 1.00 80.38 96 PHE A C 1
ATOM 817 O O . PHE A 1 96 ? -13.599 -14.024 -17.370 1.00 80.38 96 PHE A O 1
ATOM 824 N N . PRO A 1 97 ? -13.955 -11.867 -16.860 1.00 83.56 97 PRO A N 1
ATOM 825 C CA . PRO A 1 97 ? -14.920 -11.659 -17.934 1.00 83.56 97 PRO A CA 1
ATOM 826 C C . PRO A 1 97 ? -14.299 -11.868 -19.322 1.00 83.56 97 PRO A C 1
ATOM 828 O O . PRO A 1 97 ? -13.119 -11.589 -19.542 1.00 83.56 97 PRO A O 1
ATOM 831 N N . SER A 1 98 ? -15.115 -12.286 -20.294 1.00 90.25 98 SER A N 1
ATOM 832 C CA . SER A 1 98 ? -14.683 -12.320 -21.695 1.00 90.25 98 SER A CA 1
ATOM 833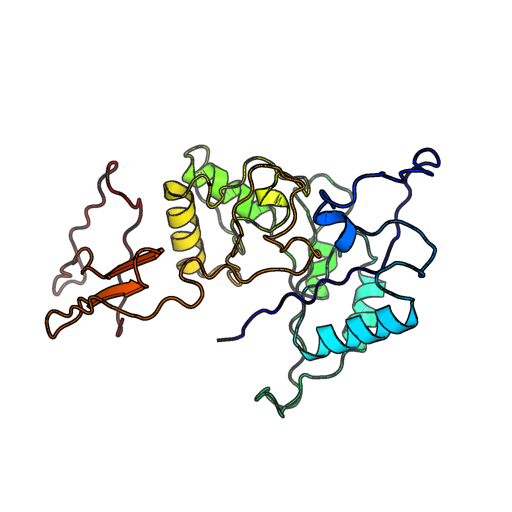 C C . SER A 1 98 ? -14.204 -10.936 -22.135 1.00 90.25 98 SER A C 1
ATOM 835 O O . SER A 1 98 ? -14.868 -9.934 -21.878 1.00 90.25 98 SER A O 1
ATOM 837 N N . ASN A 1 99 ? -13.076 -10.894 -22.845 1.00 87.56 99 ASN A N 1
ATOM 838 C CA . ASN A 1 99 ? -12.400 -9.671 -23.295 1.00 87.56 99 ASN A CA 1
ATOM 839 C C . ASN A 1 99 ? -11.813 -8.781 -22.188 1.00 87.56 99 ASN A C 1
ATOM 841 O O . ASN A 1 99 ? -11.424 -7.649 -22.474 1.00 87.56 99 ASN A O 1
ATOM 845 N N . ALA A 1 100 ? -11.699 -9.273 -20.950 1.00 79.19 100 ALA A N 1
ATOM 846 C CA . ALA A 1 100 ? -10.990 -8.547 -19.904 1.00 79.19 100 ALA A CA 1
ATOM 847 C C . ALA A 1 100 ? -9.528 -8.313 -20.316 1.00 79.19 100 ALA A C 1
ATOM 849 O O . ALA A 1 100 ? -8.810 -9.252 -20.658 1.00 79.19 100 ALA A O 1
ATOM 850 N N . ARG A 1 101 ? -9.086 -7.055 -20.304 1.00 78.00 101 ARG A N 1
ATOM 851 C CA . ARG A 1 101 ? -7.689 -6.687 -20.553 1.00 78.00 101 ARG A CA 1
ATOM 852 C C . ARG A 1 101 ? -6.884 -6.776 -19.254 1.00 78.00 101 ARG A C 1
ATOM 854 O O . ARG A 1 101 ? -7.455 -6.536 -18.189 1.00 78.00 101 ARG A O 1
ATOM 861 N N . PRO A 1 102 ? -5.582 -7.098 -19.320 1.00 69.25 102 PRO A N 1
ATOM 862 C CA . PRO A 1 102 ? -4.714 -6.985 -18.157 1.00 69.25 102 PRO A CA 1
ATOM 863 C C . PRO A 1 102 ? -4.701 -5.540 -17.651 1.00 69.25 102 PRO A C 1
ATOM 865 O O . PRO A 1 102 ? -4.651 -4.597 -18.442 1.00 69.25 102 PRO A O 1
ATOM 868 N N . TYR A 1 103 ? -4.749 -5.377 -16.331 1.00 70.44 103 TYR A N 1
ATOM 869 C CA . TYR A 1 103 ? -4.542 -4.082 -15.695 1.00 70.44 103 TYR A CA 1
ATOM 870 C C . TYR A 1 103 ? -3.047 -3.758 -15.696 1.00 70.44 103 TYR A C 1
ATOM 872 O O . TYR A 1 103 ? -2.249 -4.546 -15.189 1.00 70.44 103 TYR A O 1
ATOM 880 N N . ILE A 1 104 ? -2.677 -2.618 -16.280 1.00 72.19 104 ILE A N 1
ATOM 881 C CA . ILE A 1 104 ? -1.288 -2.168 -16.400 1.00 72.19 104 ILE A CA 1
ATOM 882 C C . ILE A 1 104 ? -1.062 -1.012 -15.438 1.00 72.19 104 ILE A C 1
ATOM 884 O O . ILE A 1 104 ? -1.771 -0.008 -15.494 1.00 72.19 104 ILE A O 1
ATOM 888 N N . TYR A 1 105 ? -0.050 -1.150 -14.586 1.00 74.06 105 TYR A N 1
ATOM 889 C CA . TYR A 1 105 ? 0.463 -0.070 -13.758 1.00 74.06 105 TYR A CA 1
ATOM 890 C C . TYR A 1 105 ? 1.990 -0.035 -13.834 1.00 74.06 105 TYR A C 1
ATOM 892 O O . TYR A 1 105 ? 2.657 -1.074 -13.840 1.00 74.06 105 TYR A O 1
ATOM 900 N N . GLN A 1 106 ? 2.521 1.177 -13.946 1.00 77.00 106 GLN A N 1
ATOM 901 C CA . GLN A 1 106 ? 3.879 1.453 -14.399 1.00 77.00 106 GLN A CA 1
ATOM 902 C C . GLN A 1 106 ? 4.646 2.190 -13.315 1.00 77.00 106 GLN A C 1
ATOM 904 O O . GLN A 1 106 ? 4.148 3.174 -12.763 1.00 77.00 106 GLN A O 1
ATOM 909 N N . GLU A 1 107 ? 5.862 1.739 -13.033 1.00 75.38 107 GLU A N 1
ATOM 910 C CA . GLU A 1 107 ? 6.769 2.484 -12.175 1.00 75.38 107 GLU A CA 1
ATOM 911 C C . GLU A 1 107 ? 7.404 3.654 -12.933 1.00 75.38 107 GLU A C 1
ATOM 913 O O . GLU A 1 107 ? 8.313 3.480 -13.746 1.00 75.38 107 GLU A O 1
ATOM 918 N N . VAL A 1 108 ? 6.936 4.863 -12.632 1.00 79.38 108 VAL A N 1
ATOM 919 C CA . VAL A 1 108 ? 7.550 6.108 -13.095 1.00 79.38 108 VAL A CA 1
ATOM 920 C C . VAL A 1 108 ? 7.817 6.979 -11.878 1.00 79.38 108 VAL A C 1
ATOM 922 O O . VAL A 1 108 ? 6.901 7.568 -11.306 1.00 79.38 108 VAL A O 1
ATOM 925 N N . ILE A 1 109 ? 9.079 7.026 -11.455 1.00 80.94 109 ILE A N 1
ATOM 926 C CA . ILE A 1 109 ? 9.519 7.875 -10.345 1.00 80.94 109 ILE A CA 1
ATOM 927 C C . ILE A 1 109 ? 9.552 9.318 -10.846 1.00 80.94 109 ILE A C 1
ATOM 929 O O . ILE A 1 109 ? 10.477 9.703 -11.555 1.00 80.94 109 ILE A O 1
ATOM 933 N N . ASP A 1 110 ? 8.550 10.122 -10.506 1.00 81.81 110 ASP A N 1
ATOM 934 C CA . ASP A 1 110 ? 8.484 11.534 -10.892 1.00 81.81 110 ASP A CA 1
ATOM 935 C C . ASP A 1 110 ? 8.160 12.414 -9.679 1.00 81.81 110 ASP A C 1
ATOM 937 O O . ASP A 1 110 ? 7.017 12.501 -9.226 1.00 81.81 110 ASP A O 1
ATOM 941 N N . TYR A 1 111 ? 9.183 13.099 -9.168 1.00 81.19 111 TYR A N 1
ATOM 942 C CA . TYR A 1 111 ? 9.057 14.107 -8.114 1.00 81.19 111 TYR A CA 1
ATOM 943 C C . TYR A 1 111 ? 8.885 15.538 -8.662 1.00 81.19 111 TYR A C 1
ATOM 945 O O . TYR A 1 111 ? 8.664 16.473 -7.892 1.00 81.19 111 TYR A O 1
ATOM 953 N N . GLY A 1 112 ? 8.863 15.712 -9.987 1.00 81.69 112 GLY A N 1
ATOM 954 C CA . GLY A 1 112 ? 8.897 16.994 -10.688 1.00 81.69 112 GLY A CA 1
ATOM 955 C C . GLY A 1 112 ? 10.321 17.519 -10.904 1.00 81.69 112 GLY A C 1
ATOM 956 O O . GLY A 1 112 ? 11.250 17.163 -10.187 1.00 81.69 112 GLY A O 1
ATOM 957 N N . GLY A 1 113 ? 10.491 18.400 -11.896 1.00 82.94 113 GLY A N 1
ATOM 958 C CA . GLY A 1 113 ? 11.780 19.047 -12.188 1.00 82.94 113 GLY A CA 1
ATOM 959 C C . GLY A 1 113 ? 12.737 18.238 -13.071 1.00 82.94 113 GLY A C 1
ATOM 960 O O . GLY A 1 113 ? 13.867 18.670 -13.286 1.00 82.94 113 GLY A O 1
ATOM 961 N N . GLU A 1 114 ? 12.287 17.107 -13.612 1.00 84.06 114 GLU A N 1
ATOM 962 C CA . GLU A 1 114 ? 13.030 16.293 -14.575 1.00 84.06 114 GLU A CA 1
ATOM 963 C C . GLU A 1 114 ? 12.454 16.408 -15.995 1.00 84.06 114 GLU A C 1
ATOM 965 O O . GLU A 1 114 ? 11.362 16.939 -16.196 1.00 84.06 114 GLU A O 1
ATOM 970 N N . ALA A 1 115 ? 13.207 15.931 -16.992 1.00 84.88 115 ALA A N 1
ATOM 971 C CA . ALA A 1 115 ? 12.803 15.990 -18.399 1.00 84.88 115 ALA A CA 1
ATOM 972 C C . ALA A 1 115 ? 11.673 15.008 -18.753 1.00 84.88 115 ALA A C 1
ATOM 974 O O . ALA A 1 115 ? 10.933 15.273 -19.694 1.00 84.88 115 ALA A O 1
ATOM 975 N N . ILE A 1 116 ? 11.571 13.897 -18.015 1.00 82.44 116 ILE A N 1
ATOM 976 C CA . ILE A 1 116 ? 10.557 12.856 -18.208 1.00 82.44 116 ILE A CA 1
ATOM 977 C C . ILE A 1 116 ? 9.474 13.038 -17.149 1.00 82.44 116 ILE A C 1
ATOM 979 O O . ILE A 1 116 ? 9.776 13.048 -15.953 1.00 82.44 116 ILE A O 1
ATOM 983 N N . SER A 1 117 ? 8.225 13.139 -17.593 1.00 87.81 117 SER A N 1
ATOM 984 C CA . SER A 1 117 ? 7.052 13.281 -16.735 1.00 87.81 117 SER A CA 1
ATOM 985 C C . SER A 1 117 ? 6.247 11.986 -16.667 1.00 87.81 117 SER A C 1
ATOM 987 O O . SER A 1 117 ? 6.078 11.278 -17.661 1.00 87.81 117 SER A O 1
ATOM 989 N N . ARG A 1 118 ? 5.645 11.715 -15.503 1.00 85.31 118 ARG A N 1
ATOM 990 C CA . ARG A 1 118 ? 4.635 10.651 -15.359 1.00 85.31 118 ARG A CA 1
ATOM 991 C C . ARG A 1 118 ? 3.478 10.778 -16.349 1.00 85.31 118 ARG A C 1
ATOM 993 O O . ARG A 1 118 ? 2.912 9.763 -16.752 1.00 85.31 118 ARG A O 1
ATOM 1000 N N . ASP A 1 119 ? 3.130 12.002 -16.745 1.00 87.94 119 ASP A N 1
ATOM 1001 C CA . ASP A 1 119 ? 1.945 12.265 -17.557 1.00 87.94 119 ASP A CA 1
ATOM 1002 C C . ASP A 1 119 ? 2.094 11.680 -18.968 1.00 87.94 119 ASP A C 1
ATOM 1004 O O . ASP A 1 119 ? 1.094 11.303 -19.575 1.00 87.94 119 ASP A O 1
ATOM 1008 N N . GLU A 1 120 ? 3.332 11.474 -19.434 1.00 87.50 120 GLU A N 1
ATOM 1009 C CA . GLU A 1 120 ? 3.655 10.787 -20.691 1.00 87.50 120 GLU A CA 1
ATOM 1010 C C . GLU A 1 120 ? 3.208 9.312 -20.705 1.00 87.50 120 GLU A C 1
ATOM 1012 O O . GLU A 1 120 ? 2.944 8.754 -21.770 1.00 87.50 120 GLU A O 1
ATOM 1017 N N . TYR A 1 121 ? 3.072 8.685 -19.531 1.00 85.00 121 TYR A N 1
ATOM 1018 C CA . TYR A 1 121 ? 2.750 7.261 -19.370 1.00 85.00 121 TYR A CA 1
ATOM 1019 C C . TYR A 1 121 ? 1.283 7.014 -18.988 1.00 85.00 121 TYR A C 1
ATOM 1021 O O . TYR A 1 121 ? 0.788 5.893 -19.123 1.00 85.00 121 TYR A O 1
ATOM 1029 N N . THR A 1 122 ? 0.562 8.049 -18.544 1.00 87.31 122 THR A N 1
ATOM 1030 C CA . THR A 1 122 ? -0.861 7.947 -18.166 1.00 87.31 122 THR A CA 1
ATOM 1031 C C . THR A 1 122 ? -1.803 7.496 -19.294 1.00 87.31 122 THR A C 1
ATOM 1033 O O . THR A 1 122 ? -2.767 6.791 -18.989 1.00 87.31 122 THR A O 1
ATOM 1036 N N . PRO A 1 123 ? -1.564 7.796 -20.593 1.00 90.50 123 PRO A N 1
ATOM 1037 C CA . PRO A 1 123 ? -2.446 7.320 -21.663 1.00 90.50 123 PRO A CA 1
ATOM 1038 C C . PRO A 1 123 ? -2.350 5.812 -21.923 1.00 90.50 123 PRO A C 1
ATOM 1040 O O . PRO A 1 123 ? -3.232 5.251 -22.572 1.00 90.50 123 PRO A O 1
ATOM 1043 N N . ILE A 1 124 ? -1.278 5.160 -21.457 1.00 80.50 124 ILE A N 1
ATOM 1044 C CA . ILE A 1 124 ? -0.960 3.759 -21.775 1.00 80.50 124 ILE A CA 1
ATOM 1045 C C . ILE A 1 124 ? -1.093 2.816 -20.570 1.00 80.50 124 ILE A C 1
ATOM 1047 O O . ILE A 1 124 ? -0.932 1.606 -20.714 1.00 80.50 124 ILE A O 1
ATOM 1051 N N . GLY A 1 125 ? -1.428 3.341 -19.390 1.00 79.12 125 GLY A N 1
ATOM 1052 C CA . GLY A 1 125 ? -1.662 2.559 -18.180 1.00 79.12 125 GLY A CA 1
ATOM 1053 C C . GLY A 1 125 ? -1.702 3.435 -16.930 1.00 79.12 125 GLY A C 1
ATOM 1054 O O . GLY A 1 125 ? -1.422 4.631 -16.979 1.00 79.12 125 GLY A O 1
ATOM 1055 N N . ALA A 1 126 ? -2.016 2.832 -15.785 1.00 79.25 126 ALA A N 1
ATOM 1056 C CA . ALA A 1 126 ? -1.848 3.503 -14.502 1.00 79.25 126 ALA A CA 1
ATOM 1057 C C . ALA A 1 126 ? -0.355 3.767 -14.226 1.00 79.25 126 ALA A C 1
ATOM 1059 O O . ALA A 1 126 ? 0.524 3.077 -14.752 1.00 79.25 126 ALA A O 1
ATOM 1060 N N . VAL A 1 127 ? -0.059 4.762 -13.393 1.00 79.19 127 VAL A N 1
ATOM 1061 C CA . VAL A 1 127 ? 1.310 5.174 -13.057 1.00 79.19 127 VAL A CA 1
ATOM 1062 C C . VAL A 1 127 ? 1.432 5.319 -11.543 1.00 79.19 127 VAL A C 1
ATOM 1064 O O . VAL A 1 127 ? 0.514 5.808 -10.888 1.00 79.19 127 VAL A O 1
ATOM 1067 N N . THR A 1 128 ? 2.551 4.877 -10.980 1.00 74.25 128 THR A N 1
ATOM 1068 C CA . THR A 1 128 ? 2.871 5.026 -9.554 1.00 74.25 128 THR A CA 1
ATOM 1069 C C . THR A 1 128 ? 2.984 6.497 -9.146 1.00 74.25 128 THR A C 1
ATOM 1071 O O . THR A 1 128 ? 3.810 7.226 -9.693 1.00 74.25 128 THR A O 1
ATOM 1074 N N . GLU A 1 129 ? 2.215 6.930 -8.144 1.00 79.94 129 GLU A N 1
ATOM 1075 C CA . GLU A 1 129 ? 2.303 8.284 -7.584 1.00 79.94 129 GLU A CA 1
ATOM 1076 C C . GLU A 1 129 ? 3.337 8.343 -6.450 1.00 79.94 129 GLU A C 1
ATOM 1078 O O . GLU A 1 129 ? 3.013 8.164 -5.279 1.00 79.94 129 GLU A O 1
ATOM 1083 N N . PHE A 1 130 ? 4.604 8.594 -6.782 1.00 78.00 130 PHE A N 1
ATOM 1084 C CA . PHE A 1 130 ? 5.673 8.674 -5.778 1.00 78.00 130 PHE A CA 1
ATOM 1085 C C . PHE A 1 130 ? 5.578 9.915 -4.876 1.00 78.00 130 PHE A C 1
ATOM 1087 O O . PHE A 1 130 ? 6.080 9.886 -3.748 1.00 78.00 130 PHE A O 1
ATOM 1094 N N . LYS A 1 131 ? 4.903 10.990 -5.315 1.00 78.81 131 LYS A N 1
ATOM 1095 C CA . LYS A 1 131 ? 4.680 12.181 -4.475 1.00 78.81 131 LYS A CA 1
ATOM 1096 C C . LYS A 1 131 ? 3.750 11.883 -3.303 1.00 78.81 131 LYS A C 1
ATOM 1098 O O . LYS A 1 131 ? 3.952 12.436 -2.225 1.00 78.81 131 LYS A O 1
ATOM 1103 N N . ALA A 1 132 ? 2.810 10.956 -3.483 1.00 77.62 132 ALA A N 1
ATOM 1104 C CA . ALA A 1 132 ? 1.865 10.536 -2.456 1.00 77.62 132 ALA A CA 1
ATOM 1105 C C . ALA A 1 132 ? 2.553 10.105 -1.162 1.00 77.62 132 ALA A C 1
ATOM 1107 O O . ALA A 1 132 ? 2.250 10.602 -0.077 1.00 77.62 132 ALA A O 1
ATOM 1108 N N . GLY A 1 133 ? 3.504 9.177 -1.300 1.00 77.56 133 GLY A N 1
ATOM 1109 C CA . GLY A 1 133 ? 4.244 8.628 -0.176 1.00 77.56 133 GLY A CA 1
ATOM 1110 C C . GLY A 1 133 ? 4.975 9.722 0.593 1.00 77.56 133 GLY A C 1
ATOM 1111 O O . GLY A 1 133 ? 4.913 9.750 1.821 1.00 77.56 133 GLY A O 1
ATOM 1112 N N . MET A 1 134 ? 5.612 10.666 -0.110 1.00 81.00 134 MET A N 1
ATOM 1113 C CA . MET A 1 134 ? 6.316 11.787 0.524 1.00 81.00 134 MET A CA 1
ATOM 1114 C C . MET A 1 134 ? 5.366 12.737 1.255 1.00 81.00 134 MET A C 1
ATOM 1116 O O . MET A 1 134 ? 5.601 13.040 2.424 1.00 81.00 134 MET A O 1
ATOM 1120 N N . GLU A 1 135 ? 4.288 13.174 0.599 1.00 83.44 135 GLU A N 1
ATOM 1121 C CA . GLU A 1 135 ? 3.324 14.119 1.176 1.00 83.44 135 GLU A CA 1
ATOM 1122 C C . GLU A 1 135 ? 2.650 13.540 2.425 1.00 83.44 135 GLU A C 1
ATOM 1124 O O . GLU A 1 135 ? 2.577 14.218 3.453 1.00 83.44 135 GLU A O 1
ATOM 1129 N N . LEU A 1 136 ? 2.244 12.263 2.388 1.00 82.19 136 LEU A N 1
ATOM 1130 C CA . LEU A 1 136 ? 1.706 11.569 3.562 1.00 82.19 136 LEU A CA 1
ATOM 1131 C C . LEU A 1 136 ? 2.729 11.424 4.665 1.00 82.19 136 LEU A C 1
ATOM 1133 O O . LEU A 1 136 ? 2.420 11.658 5.832 1.00 82.19 136 LEU A O 1
ATOM 1137 N N . SER A 1 137 ? 3.946 11.032 4.308 1.00 83.06 137 SER A N 1
ATOM 1138 C CA . SER A 1 137 ? 5.004 10.829 5.288 1.00 83.06 137 SER A CA 1
ATOM 1139 C C . SER A 1 137 ? 5.382 12.129 5.986 1.00 83.06 137 SER A C 1
ATOM 1141 O O . SER A 1 137 ? 5.709 12.118 7.171 1.00 83.06 137 SER A O 1
ATOM 1143 N N . GLY A 1 138 ? 5.313 13.262 5.288 1.00 84.19 138 GLY A N 1
ATOM 1144 C CA . GLY A 1 138 ? 5.425 14.575 5.906 1.00 84.19 138 GLY A CA 1
ATOM 1145 C C . GLY A 1 138 ? 4.224 14.891 6.802 1.00 84.19 138 GLY A C 1
ATOM 1146 O O . GLY A 1 138 ? 4.411 15.263 7.964 1.00 84.19 138 GLY A O 1
ATOM 1147 N N . ALA A 1 139 ? 2.998 14.692 6.308 1.00 85.56 139 ALA A N 1
ATOM 1148 C CA . ALA A 1 139 ? 1.787 15.111 7.007 1.00 85.56 139 ALA A CA 1
ATOM 1149 C C . ALA A 1 139 ? 1.584 14.334 8.314 1.00 85.56 139 ALA A C 1
ATOM 1151 O O . ALA A 1 139 ? 1.310 14.919 9.361 1.00 85.56 139 ALA A O 1
ATOM 1152 N N . PHE A 1 140 ? 1.827 13.022 8.290 1.00 85.50 140 PHE A N 1
ATOM 1153 C CA . PHE A 1 140 ? 1.748 12.155 9.467 1.00 85.50 140 PHE A CA 1
ATOM 1154 C C . PHE A 1 140 ? 2.924 12.314 10.441 1.00 85.50 140 PHE A C 1
ATOM 1156 O O . PHE A 1 140 ? 2.829 11.865 11.584 1.00 85.50 140 PHE A O 1
ATOM 1163 N N . ARG A 1 141 ? 3.998 13.002 10.033 1.00 87.06 141 ARG A N 1
ATOM 1164 C CA . ARG A 1 141 ? 5.044 13.511 10.937 1.00 87.06 141 ARG A CA 1
ATOM 1165 C C . ARG A 1 141 ? 4.783 14.947 11.413 1.00 87.06 141 ARG A C 1
ATOM 1167 O O . ARG A 1 141 ? 5.528 15.444 12.250 1.00 87.06 141 ARG A O 1
ATOM 1174 N N . GLY A 1 142 ? 3.724 15.596 10.923 1.00 83.69 142 GLY A N 1
ATOM 1175 C CA . GLY A 1 142 ? 3.354 16.969 11.275 1.00 83.69 142 GLY A CA 1
ATOM 1176 C C . GLY A 1 142 ? 4.125 18.057 10.520 1.00 83.69 142 GLY A C 1
ATOM 1177 O O . GLY A 1 142 ? 4.126 19.204 10.959 1.00 83.69 142 GLY A O 1
ATOM 1178 N N . ASN A 1 143 ? 4.780 17.722 9.405 1.00 85.56 143 ASN A N 1
ATOM 1179 C CA . ASN A 1 143 ? 5.614 18.656 8.639 1.00 85.56 143 ASN A CA 1
ATOM 1180 C C . ASN A 1 143 ? 4.816 19.509 7.629 1.00 85.56 143 ASN A C 1
ATOM 1182 O O . ASN A 1 143 ? 5.267 20.586 7.244 1.00 85.56 143 ASN A O 1
ATOM 1186 N N . ASN A 1 144 ? 3.642 19.045 7.197 1.00 82.12 144 ASN A N 1
ATOM 1187 C CA . ASN A 1 144 ? 2.766 19.673 6.198 1.00 82.12 144 ASN A CA 1
ATOM 1188 C C . ASN A 1 144 ? 1.299 19.259 6.433 1.00 82.12 144 ASN A C 1
ATOM 1190 O O . ASN A 1 144 ? 1.001 18.409 7.272 1.00 82.12 144 ASN A O 1
ATOM 1194 N N . GLN A 1 145 ? 0.371 19.894 5.713 1.00 77.75 145 GLN A N 1
ATOM 1195 C CA . GLN A 1 145 ? -1.045 19.509 5.704 1.00 77.75 145 GLN A CA 1
ATOM 1196 C C . GLN A 1 145 ? -1.297 18.418 4.656 1.00 77.75 145 GLN A C 1
ATOM 1198 O O . GLN A 1 145 ? -0.586 18.348 3.657 1.00 77.75 145 GLN A O 1
ATOM 1203 N N . LEU A 1 146 ? -2.323 17.591 4.873 1.00 66.38 146 LEU A N 1
ATOM 1204 C CA . LEU A 1 146 ? -2.744 16.579 3.901 1.00 66.38 146 LEU A CA 1
ATOM 1205 C C . LEU A 1 146 ? -3.254 17.252 2.617 1.00 66.38 146 LEU A C 1
ATOM 1207 O O . LEU A 1 146 ? -4.042 18.195 2.685 1.00 66.38 146 LEU A O 1
ATOM 1211 N N . SER A 1 147 ? -2.819 16.746 1.463 1.00 60.97 147 SER A N 1
ATOM 1212 C CA . SER A 1 147 ? -3.301 17.143 0.137 1.00 60.97 147 SER A CA 1
ATOM 1213 C C . SER A 1 147 ? -3.743 15.915 -0.674 1.00 60.97 147 SER A C 1
ATOM 1215 O O . SER A 1 147 ? -3.420 14.778 -0.321 1.00 60.97 147 SER A O 1
ATOM 1217 N N . ASP A 1 148 ? -4.533 16.140 -1.726 1.00 49.78 148 ASP A N 1
ATOM 1218 C CA . ASP A 1 148 ? -5.105 15.087 -2.568 1.00 49.78 148 ASP A CA 1
ATOM 1219 C C . ASP A 1 148 ? -4.036 14.452 -3.472 1.00 49.78 148 ASP A C 1
ATOM 1221 O O . ASP A 1 148 ? -3.548 15.131 -4.372 1.00 49.78 148 ASP A O 1
ATOM 1225 N N . ALA A 1 149 ? -3.707 13.167 -3.264 1.00 53.28 149 ALA A N 1
ATOM 1226 C CA . ALA A 1 149 ? -3.360 12.175 -4.305 1.00 53.28 149 ALA A CA 1
ATOM 1227 C C . ALA A 1 149 ? -2.574 10.988 -3.736 1.00 53.28 149 ALA A C 1
ATOM 1229 O O . ALA A 1 149 ? -1.381 11.142 -3.532 1.00 53.28 149 ALA A O 1
ATOM 1230 N N . LEU A 1 150 ? -3.160 9.809 -3.469 1.00 58.41 150 LEU A N 1
ATOM 1231 C CA . LEU A 1 150 ? -2.415 8.758 -2.762 1.00 58.41 150 LEU A CA 1
ATOM 1232 C C . LEU A 1 150 ? -2.734 7.321 -3.196 1.00 58.41 150 LEU A C 1
ATOM 1234 O O . LEU A 1 150 ? -3.868 6.885 -3.077 1.00 58.41 150 LEU A O 1
ATOM 1238 N N . THR A 1 151 ? -1.725 6.574 -3.662 1.00 71.81 151 THR A N 1
ATOM 1239 C CA . THR A 1 151 ? -1.866 5.164 -4.097 1.00 71.81 151 THR A CA 1
ATOM 1240 C C . THR A 1 151 ? -1.016 4.173 -3.294 1.00 71.81 151 THR A C 1
ATOM 1242 O O . THR A 1 151 ? -1.310 2.986 -3.307 1.00 71.81 151 THR A O 1
ATOM 1245 N N . PHE A 1 152 ? 0.026 4.623 -2.589 1.00 78.19 152 PHE A N 1
ATOM 1246 C CA . PHE A 1 152 ? 0.838 3.824 -1.655 1.00 78.19 152 PHE A CA 1
ATOM 1247 C C . PHE A 1 152 ? 1.595 4.753 -0.692 1.00 78.19 152 PHE A C 1
ATOM 1249 O O . PHE A 1 152 ? 1.813 5.922 -1.015 1.00 78.19 152 PHE A O 1
ATOM 1256 N N . ILE A 1 153 ? 1.983 4.249 0.487 1.00 84.62 153 ILE A N 1
ATOM 1257 C CA . ILE A 1 153 ? 2.840 4.986 1.437 1.00 84.62 153 ILE A CA 1
ATOM 1258 C C . ILE A 1 153 ? 4.302 4.759 1.072 1.00 84.62 153 ILE A C 1
ATOM 1260 O O . ILE A 1 153 ? 5.014 5.690 0.713 1.00 84.62 153 ILE A O 1
ATOM 1264 N N . ASP A 1 154 ? 4.704 3.497 1.116 1.00 84.12 154 ASP A N 1
ATOM 1265 C CA . ASP A 1 154 ? 6.021 2.980 0.807 1.00 84.12 154 ASP A CA 1
ATOM 1266 C C . ASP A 1 154 ? 5.939 1.896 -0.273 1.00 84.12 154 ASP A C 1
ATOM 1268 O O . ASP A 1 154 ? 4.882 1.340 -0.581 1.00 84.12 154 ASP A O 1
ATOM 1272 N N . ASN A 1 155 ? 7.084 1.623 -0.881 1.00 82.38 155 ASN A N 1
ATOM 1273 C CA . ASN A 1 155 ? 7.320 0.493 -1.755 1.00 82.38 155 ASN A CA 1
ATOM 1274 C C . ASN A 1 155 ? 8.658 -0.159 -1.368 1.00 82.38 155 ASN A C 1
ATOM 1276 O O . ASN A 1 155 ? 9.388 0.322 -0.502 1.00 82.38 155 ASN A O 1
ATOM 1280 N N . HIS A 1 156 ? 9.000 -1.251 -2.045 1.00 80.25 156 HIS A N 1
ATOM 1281 C CA . HIS A 1 156 ? 10.217 -2.009 -1.757 1.00 80.25 156 HIS A CA 1
ATOM 1282 C C . HIS A 1 156 ? 11.544 -1.238 -1.931 1.00 80.25 156 HIS A C 1
ATOM 1284 O O . HIS A 1 156 ? 12.546 -1.644 -1.344 1.00 80.25 156 HIS A O 1
ATOM 1290 N N . ASP A 1 157 ? 11.566 -0.140 -2.699 1.00 80.25 157 ASP A N 1
ATOM 1291 C CA . ASP A 1 157 ? 12.753 0.703 -2.883 1.00 80.25 157 ASP A CA 1
ATOM 1292 C C . ASP A 1 157 ? 12.846 1.759 -1.786 1.00 80.25 157 ASP A C 1
ATOM 1294 O O . ASP A 1 157 ? 13.841 1.856 -1.065 1.00 80.25 157 ASP A O 1
ATOM 1298 N N . ASN A 1 158 ? 11.792 2.563 -1.644 1.00 83.69 158 ASN A N 1
ATOM 1299 C CA . ASN A 1 158 ? 11.817 3.747 -0.798 1.00 83.69 158 ASN A CA 1
ATOM 1300 C C . ASN A 1 158 ? 11.754 3.398 0.699 1.00 83.69 158 ASN A C 1
ATOM 1302 O O . ASN A 1 158 ? 12.266 4.168 1.513 1.00 83.69 158 ASN A O 1
ATOM 1306 N N . GLU A 1 159 ? 11.273 2.200 1.072 1.00 83.94 159 GLU A N 1
ATOM 1307 C CA . GLU A 1 159 ? 11.389 1.700 2.448 1.00 83.94 159 GLU A CA 1
ATOM 1308 C C . GLU A 1 159 ? 12.861 1.501 2.864 1.00 83.94 159 GLU A C 1
ATOM 1310 O O . GLU A 1 159 ? 13.196 1.522 4.052 1.00 83.94 159 GLU A O 1
ATOM 1315 N N . ARG A 1 160 ? 13.749 1.341 1.872 1.00 85.50 160 ARG A N 1
ATOM 1316 C CA . ARG A 1 160 ? 15.203 1.167 2.011 1.00 85.50 160 ARG A CA 1
ATOM 1317 C C . ARG A 1 160 ? 15.977 2.459 1.746 1.00 85.50 160 ARG A C 1
ATOM 1319 O O . ARG A 1 160 ? 17.195 2.468 1.876 1.00 85.50 160 ARG A O 1
ATOM 1326 N N . GLY A 1 161 ? 15.284 3.544 1.390 1.00 81.94 161 GLY A N 1
ATOM 1327 C CA . GLY A 1 161 ? 15.889 4.805 0.954 1.00 81.94 161 GLY A CA 1
ATOM 1328 C C . GLY A 1 161 ? 16.412 4.785 -0.487 1.00 81.94 161 GLY A C 1
ATOM 1329 O O . GLY A 1 161 ? 17.184 5.668 -0.861 1.00 81.94 161 GLY A O 1
ATOM 1330 N N . HIS A 1 162 ? 16.028 3.789 -1.290 1.00 79.69 162 HIS A N 1
ATOM 1331 C CA . HIS A 1 162 ? 16.364 3.697 -2.713 1.00 79.69 162 HIS A CA 1
ATOM 1332 C C . HIS A 1 162 ? 15.288 4.389 -3.575 1.00 79.69 162 HIS A C 1
ATOM 1334 O O . HIS A 1 162 ? 14.237 4.795 -3.079 1.00 79.69 162 HIS A O 1
ATOM 1340 N N . GLY A 1 163 ? 15.546 4.557 -4.877 1.00 62.88 163 GLY A N 1
ATOM 1341 C CA . GLY A 1 163 ? 14.550 5.100 -5.815 1.00 62.88 163 GLY A CA 1
ATOM 1342 C C . GLY A 1 163 ? 14.304 6.611 -5.697 1.00 62.88 163 GLY A C 1
ATOM 1343 O O . GLY A 1 163 ? 13.214 7.085 -5.995 1.00 62.88 163 GLY A O 1
ATOM 1344 N N . GLY A 1 164 ? 15.295 7.382 -5.236 1.00 58.69 164 GLY A N 1
ATOM 1345 C CA . GLY A 1 164 ? 15.222 8.851 -5.180 1.00 58.69 164 GLY A CA 1
ATOM 1346 C C . GLY A 1 164 ? 14.387 9.428 -4.030 1.00 58.69 164 GLY A C 1
ATOM 1347 O O . GLY A 1 164 ? 14.326 10.646 -3.887 1.00 58.69 164 GLY A O 1
ATOM 1348 N N . GLY A 1 165 ? 13.789 8.580 -3.187 1.00 60.34 165 GLY A N 1
ATOM 1349 C CA . GLY A 1 165 ? 12.982 8.984 -2.038 1.00 60.34 165 GLY A CA 1
ATOM 1350 C C . GLY A 1 165 ? 13.543 8.443 -0.727 1.00 60.34 165 GLY A C 1
ATOM 1351 O O . GLY A 1 165 ? 13.369 7.271 -0.406 1.00 60.34 165 GLY A O 1
ATOM 1352 N N . GLY A 1 166 ? 14.187 9.307 0.057 1.00 63.19 166 GLY A N 1
ATOM 1353 C CA . GLY A 1 166 ? 14.452 9.070 1.477 1.00 63.19 166 GLY A CA 1
ATOM 1354 C C . GLY A 1 166 ? 13.366 9.712 2.344 1.00 63.19 166 GLY A C 1
ATOM 1355 O O . GLY A 1 166 ? 12.748 10.695 1.943 1.00 63.19 166 GLY A O 1
ATOM 1356 N N . GLY A 1 167 ? 13.134 9.185 3.549 1.00 77.00 167 GLY A N 1
ATOM 1357 C CA . GLY A 1 167 ? 12.206 9.805 4.504 1.00 77.00 167 GLY A CA 1
ATOM 1358 C C . GLY A 1 167 ? 10.729 9.470 4.282 1.00 77.00 167 GLY A C 1
ATOM 1359 O O . GLY A 1 167 ? 9.862 10.249 4.669 1.00 77.00 167 GLY A O 1
ATOM 1360 N N . ILE A 1 168 ? 10.419 8.310 3.710 1.00 87.00 168 ILE A N 1
ATOM 1361 C CA . ILE A 1 168 ? 9.058 7.760 3.662 1.00 87.00 168 ILE A CA 1
ATOM 1362 C C . ILE A 1 168 ? 8.733 7.047 4.986 1.00 87.00 168 ILE A C 1
ATOM 1364 O O . ILE A 1 168 ? 9.640 6.584 5.678 1.00 87.00 168 ILE A O 1
ATOM 1368 N N . LEU A 1 169 ? 7.466 7.021 5.401 1.00 89.81 169 LEU A N 1
ATOM 1369 C CA . LEU A 1 169 ? 7.005 6.214 6.530 1.00 89.81 169 LEU A CA 1
ATOM 1370 C C . LEU A 1 169 ? 7.050 4.732 6.163 1.00 89.81 169 LEU A C 1
ATOM 1372 O O . LEU A 1 169 ? 6.549 4.338 5.119 1.00 89.81 169 LEU A O 1
ATOM 1376 N N . THR A 1 170 ? 7.584 3.913 7.060 1.00 90.19 170 THR A N 1
ATOM 1377 C CA . THR A 1 170 ? 7.664 2.457 6.886 1.00 90.19 170 THR A CA 1
ATOM 1378 C C . THR A 1 170 ? 7.174 1.752 8.145 1.00 90.19 170 THR A C 1
ATOM 1380 O O . THR A 1 170 ? 6.912 2.388 9.173 1.00 90.19 170 THR A O 1
ATOM 1383 N N . TYR A 1 171 ? 7.153 0.417 8.122 1.00 88.44 171 TYR A N 1
ATOM 1384 C CA . TYR A 1 171 ? 6.880 -0.396 9.311 1.00 88.44 171 TYR A CA 1
ATOM 1385 C C . TYR A 1 171 ? 7.792 -0.065 10.516 1.00 88.44 171 TYR A C 1
ATOM 1387 O O . TYR A 1 171 ? 7.401 -0.307 11.660 1.00 88.44 171 TYR A O 1
ATOM 1395 N N . LYS A 1 172 ? 8.977 0.529 10.287 1.00 90.44 172 LYS A N 1
ATOM 1396 C CA . LYS A 1 172 ? 9.917 0.959 11.341 1.00 90.44 172 LYS A CA 1
ATOM 1397 C C . LYS A 1 172 ? 9.399 2.158 12.151 1.00 90.44 172 LYS A C 1
ATOM 1399 O O . LYS A 1 172 ? 9.809 2.347 13.292 1.00 90.44 172 LYS A O 1
ATOM 1404 N N . GLU A 1 173 ? 8.446 2.917 11.609 1.00 91.69 173 GLU A N 1
ATOM 1405 C CA . GLU A 1 173 ? 7.704 3.992 12.283 1.00 91.69 173 GLU A CA 1
ATOM 1406 C C . GLU A 1 173 ? 6.220 3.597 12.430 1.00 91.69 173 GLU A C 1
ATOM 1408 O O . GLU A 1 173 ? 5.310 4.297 11.984 1.00 91.69 173 GLU A O 1
ATOM 1413 N N . ALA A 1 174 ? 5.963 2.448 13.067 1.00 88.44 174 ALA A N 1
ATOM 1414 C CA . ALA A 1 174 ? 4.665 1.764 13.049 1.00 88.44 174 ALA A CA 1
ATOM 1415 C C . ALA A 1 174 ? 3.444 2.638 13.397 1.00 88.44 174 ALA A C 1
ATOM 1417 O O . ALA A 1 174 ? 2.368 2.455 12.829 1.00 88.44 174 ALA A O 1
ATOM 1418 N N . ARG A 1 175 ? 3.577 3.578 14.341 1.00 88.44 175 ARG A N 1
ATOM 1419 C CA . ARG A 1 175 ? 2.452 4.394 14.821 1.00 88.44 175 ARG A CA 1
ATOM 1420 C C . ARG A 1 175 ? 1.932 5.384 13.761 1.00 88.44 175 ARG A C 1
ATOM 1422 O O . ARG A 1 175 ? 0.757 5.278 13.409 1.00 88.44 175 ARG A O 1
ATOM 1429 N N . PRO A 1 176 ? 2.742 6.321 13.233 1.00 88.62 176 PRO A N 1
ATOM 1430 C CA . PRO A 1 176 ? 2.314 7.172 12.121 1.00 88.62 176 PRO A CA 1
ATOM 1431 C C . PRO A 1 176 ? 2.060 6.380 10.828 1.00 88.62 176 PRO A C 1
ATOM 1433 O O . PRO A 1 176 ? 1.138 6.724 10.094 1.00 88.62 176 PRO A O 1
ATOM 1436 N N . TYR A 1 177 ? 2.787 5.283 10.582 1.00 89.25 177 TYR A N 1
ATOM 1437 C CA . TYR A 1 177 ? 2.589 4.434 9.399 1.00 89.25 177 TYR A CA 1
ATOM 1438 C C . TYR A 1 177 ? 1.187 3.804 9.339 1.00 89.25 177 TYR A C 1
ATOM 1440 O O . TYR A 1 177 ? 0.507 3.903 8.319 1.00 89.25 177 TYR A O 1
ATOM 1448 N N . LYS A 1 178 ? 0.693 3.245 10.455 1.00 86.56 178 LYS A N 1
ATOM 1449 C CA . LYS A 1 178 ? -0.685 2.726 10.542 1.00 86.56 178 LYS A CA 1
ATOM 1450 C C . LYS A 1 178 ? -1.736 3.808 10.295 1.00 86.56 178 LYS A C 1
ATOM 1452 O O . LYS A 1 178 ? -2.737 3.537 9.638 1.00 86.56 178 LYS A O 1
ATOM 1457 N N . GLY A 1 179 ? -1.506 5.029 10.782 1.00 85.75 179 GLY A N 1
ATOM 1458 C CA . GLY A 1 179 ? -2.391 6.162 10.502 1.00 85.75 179 GLY A CA 1
ATOM 1459 C C . GLY A 1 179 ? -2.416 6.533 9.019 1.00 85.75 179 GLY A C 1
ATOM 1460 O O . GLY A 1 179 ? -3.492 6.736 8.461 1.00 85.75 179 GLY A O 1
ATOM 1461 N N . ALA A 1 180 ? -1.253 6.545 8.366 1.00 86.50 180 ALA A N 1
ATOM 1462 C CA . ALA A 1 180 ? -1.147 6.816 6.936 1.00 86.50 180 ALA A CA 1
ATOM 1463 C C . ALA A 1 180 ? -1.850 5.740 6.089 1.00 86.50 180 ALA A C 1
ATOM 1465 O O . ALA A 1 180 ? -2.605 6.084 5.182 1.00 86.50 180 ALA A O 1
ATOM 1466 N N . ILE A 1 181 ? -1.689 4.453 6.426 1.00 85.56 181 ILE A N 1
ATOM 1467 C CA . ILE A 1 181 ? -2.416 3.351 5.769 1.00 85.56 181 ILE A CA 1
ATOM 1468 C C . ILE A 1 181 ? -3.928 3.476 5.989 1.00 85.56 181 ILE A C 1
ATOM 1470 O O . ILE A 1 181 ? -4.696 3.319 5.044 1.00 85.56 181 ILE A O 1
ATOM 1474 N N . ALA A 1 182 ? -4.371 3.770 7.216 1.00 85.56 182 ALA A N 1
ATOM 1475 C CA . ALA A 1 182 ? -5.793 3.946 7.504 1.00 85.56 182 ALA A CA 1
ATOM 1476 C C . ALA A 1 182 ? -6.399 5.086 6.669 1.00 85.56 182 ALA A C 1
ATOM 1478 O O . ALA A 1 182 ? -7.485 4.926 6.115 1.00 85.56 182 ALA A O 1
ATOM 1479 N N . PHE A 1 183 ? -5.677 6.203 6.523 1.00 84.69 183 PHE A N 1
ATOM 1480 C CA . PHE A 1 183 ? -6.083 7.300 5.646 1.00 84.69 183 PHE A CA 1
ATOM 1481 C C . PHE A 1 183 ? -6.127 6.874 4.177 1.00 84.69 183 PHE A C 1
ATOM 1483 O O . PHE A 1 183 ? -7.138 7.097 3.522 1.00 84.69 183 PHE A O 1
ATOM 1490 N N . LEU A 1 184 ? -5.075 6.212 3.683 1.00 82.50 184 LEU A N 1
ATOM 1491 C CA . LEU A 1 184 ? -4.996 5.700 2.312 1.00 82.50 184 LEU A CA 1
ATOM 1492 C C . LEU A 1 184 ? -6.192 4.797 1.966 1.00 82.50 184 LEU A C 1
ATOM 1494 O O . LEU A 1 184 ? -6.763 4.933 0.893 1.00 82.50 184 LEU A O 1
ATOM 1498 N N . LEU A 1 185 ? -6.592 3.905 2.878 1.00 82.19 185 LEU A N 1
ATOM 1499 C CA . LEU A 1 185 ? -7.707 2.975 2.661 1.00 82.19 185 LEU A CA 1
ATOM 1500 C C . LEU A 1 185 ? -9.090 3.619 2.812 1.00 82.19 185 LEU A C 1
ATOM 1502 O O . LEU A 1 185 ? -10.058 3.124 2.239 1.00 82.19 185 LEU A O 1
ATOM 1506 N N . ALA A 1 186 ? -9.200 4.692 3.595 1.00 81.00 186 ALA A N 1
ATOM 1507 C CA . ALA A 1 186 ? -10.448 5.430 3.767 1.00 81.00 186 ALA A CA 1
ATOM 1508 C C . ALA A 1 186 ? -10.678 6.478 2.664 1.00 81.00 186 ALA A C 1
ATOM 1510 O O . ALA A 1 186 ? -11.815 6.897 2.440 1.00 81.00 186 ALA A O 1
ATOM 1511 N N . HIS A 1 187 ? -9.613 6.926 1.997 1.00 81.00 187 HIS A N 1
ATOM 1512 C CA . HIS A 1 187 ? -9.673 7.957 0.971 1.00 81.00 187 HIS A CA 1
ATOM 1513 C C . HIS A 1 187 ? -10.036 7.358 -0.402 1.00 81.00 187 HIS A C 1
ATOM 1515 O O . HIS A 1 187 ? -9.453 6.356 -0.801 1.00 81.00 187 HIS A O 1
ATOM 1521 N N . PRO A 1 188 ? -10.945 7.970 -1.187 1.00 79.25 188 PRO A N 1
ATOM 1522 C CA . PRO A 1 188 ? -11.399 7.408 -2.466 1.00 79.25 188 PRO A CA 1
ATOM 1523 C C . PRO A 1 188 ? -10.419 7.627 -3.633 1.00 79.25 188 PRO A C 1
ATOM 1525 O O . PRO A 1 188 ? -10.773 7.391 -4.787 1.00 79.25 188 PRO A O 1
ATOM 1528 N N . TYR A 1 189 ? -9.230 8.172 -3.371 1.00 75.75 189 TYR A N 1
ATOM 1529 C CA . TYR A 1 189 ? -8.298 8.540 -4.432 1.00 75.75 189 TYR A CA 1
ATOM 1530 C C . TYR A 1 189 ? -7.454 7.335 -4.833 1.00 75.75 189 TYR A C 1
ATOM 1532 O O . TYR A 1 189 ? -6.746 6.784 -4.000 1.00 75.75 189 TYR A O 1
ATOM 1540 N N . GLY A 1 190 ? -7.447 7.016 -6.127 1.00 72.44 190 GLY A N 1
ATOM 1541 C CA . GLY A 1 190 ? -6.584 5.978 -6.684 1.00 72.44 190 GLY A CA 1
ATOM 1542 C C . GLY A 1 190 ? -6.928 4.563 -6.207 1.00 72.44 190 GLY A C 1
ATOM 1543 O O . GLY A 1 190 ? -7.949 4.332 -5.567 1.00 72.44 190 GLY A O 1
ATOM 1544 N N . GLU A 1 191 ? -6.066 3.610 -6.560 1.00 76.25 191 GLU A N 1
ATOM 1545 C CA . GLU A 1 191 ? -6.165 2.219 -6.111 1.00 76.25 191 GLU A CA 1
ATOM 1546 C C . GLU A 1 191 ? -5.078 1.970 -5.050 1.00 76.25 191 GLU A C 1
ATOM 1548 O O . GLU A 1 191 ? -3.889 2.085 -5.376 1.00 76.25 191 GLU A O 1
ATOM 1553 N N . PRO A 1 192 ? -5.440 1.665 -3.791 1.00 76.44 192 PRO A N 1
ATOM 1554 C CA . PRO A 1 192 ? -4.472 1.553 -2.710 1.00 76.44 192 PRO A CA 1
ATOM 1555 C C . PRO A 1 192 ? -3.618 0.285 -2.835 1.00 76.44 192 PRO A C 1
ATOM 1557 O O . PRO A 1 192 ? -4.125 -0.830 -2.958 1.00 76.44 192 PRO A O 1
ATOM 1560 N N . GLN A 1 193 ? -2.301 0.448 -2.726 1.00 76.25 193 GLN A N 1
ATOM 1561 C CA . GLN A 1 193 ? -1.327 -0.634 -2.618 1.00 76.25 193 GLN A CA 1
ATOM 1562 C C . GLN A 1 193 ? -0.701 -0.613 -1.221 1.00 76.25 193 GLN A C 1
ATOM 1564 O O . GLN A 1 193 ? -0.234 0.422 -0.746 1.00 76.25 193 GLN A O 1
ATOM 1569 N N . ILE A 1 194 ? -0.707 -1.771 -0.557 1.00 78.06 194 ILE A N 1
ATOM 1570 C CA . ILE A 1 194 ? -0.150 -1.951 0.787 1.00 78.06 194 ILE A CA 1
ATOM 1571 C C . ILE A 1 194 ? 1.122 -2.786 0.673 1.00 78.06 194 ILE A C 1
ATOM 1573 O O . ILE A 1 194 ? 1.096 -3.883 0.107 1.00 78.06 194 ILE A O 1
ATOM 1577 N N . MET A 1 195 ? 2.220 -2.287 1.237 1.00 82.12 195 MET A N 1
ATOM 1578 C CA . MET A 1 195 ? 3.478 -3.019 1.301 1.00 82.12 195 MET A CA 1
ATOM 1579 C C . MET A 1 195 ? 3.418 -4.136 2.356 1.00 82.12 195 MET A C 1
ATOM 1581 O O . MET A 1 195 ? 2.831 -3.988 3.428 1.00 82.12 195 MET A O 1
ATOM 1585 N N . SER A 1 196 ? 4.040 -5.276 2.052 1.00 78.94 196 SER A N 1
ATOM 1586 C CA . SER A 1 196 ? 4.243 -6.375 2.997 1.00 78.94 196 SER A CA 1
ATOM 1587 C C . SER A 1 196 ? 5.719 -6.749 3.006 1.00 78.94 196 SER A C 1
ATOM 1589 O O . SER A 1 196 ? 6.199 -7.491 2.147 1.00 78.94 196 SER A O 1
ATOM 1591 N N . SER A 1 197 ? 6.441 -6.171 3.960 1.00 81.56 197 SER A N 1
ATOM 1592 C CA . SER A 1 197 ? 7.898 -6.254 4.047 1.00 81.56 197 SER A CA 1
ATOM 1593 C C . SER A 1 197 ? 8.367 -7.457 4.867 1.00 81.56 197 SER A C 1
ATOM 1595 O O . SER A 1 197 ? 7.622 -8.047 5.654 1.00 81.56 197 SER A O 1
ATOM 1597 N N . PHE A 1 198 ? 9.644 -7.796 4.716 1.00 79.44 198 PHE A N 1
ATOM 1598 C CA . PHE A 1 198 ? 10.392 -8.587 5.694 1.00 79.44 198 PHE A CA 1
ATOM 1599 C C . PHE A 1 198 ? 11.297 -7.659 6.505 1.00 79.44 198 PHE A C 1
ATOM 1601 O O . PHE A 1 198 ? 11.631 -6.573 6.041 1.00 79.44 198 PHE A O 1
ATOM 1608 N N . ASP A 1 199 ? 11.699 -8.078 7.705 1.00 83.00 199 ASP A N 1
ATOM 1609 C CA . ASP A 1 199 ? 12.570 -7.247 8.536 1.00 83.00 199 ASP A CA 1
ATOM 1610 C C . ASP A 1 199 ? 13.995 -7.168 7.966 1.00 83.00 199 ASP A C 1
ATOM 1612 O O . ASP A 1 199 ? 14.570 -8.187 7.576 1.00 83.00 199 ASP A O 1
ATOM 1616 N N . PHE A 1 200 ? 14.568 -5.962 7.928 1.00 83.25 200 PHE A N 1
ATOM 1617 C CA . PHE A 1 200 ? 15.931 -5.724 7.459 1.00 83.25 200 PHE A CA 1
ATOM 1618 C C . PHE A 1 200 ? 16.641 -4.628 8.264 1.00 83.25 200 PHE A C 1
ATOM 1620 O O . PHE A 1 200 ? 16.094 -3.551 8.522 1.00 83.25 200 PHE A O 1
ATOM 1627 N N . LEU A 1 201 ? 17.905 -4.883 8.609 1.00 82.75 201 LEU A N 1
ATOM 1628 C CA . LEU A 1 201 ? 18.801 -3.905 9.245 1.00 82.75 201 LEU A CA 1
ATOM 1629 C C . LEU A 1 201 ? 19.693 -3.176 8.233 1.00 82.75 201 LEU A C 1
ATOM 1631 O O . LEU A 1 201 ? 20.137 -2.063 8.495 1.00 82.75 201 LEU A O 1
ATOM 1635 N N . ASP A 1 202 ? 19.926 -3.810 7.090 1.00 83.31 202 ASP A N 1
ATOM 1636 C CA . ASP A 1 202 ? 20.789 -3.355 6.005 1.00 83.31 202 ASP A CA 1
ATOM 1637 C C . ASP A 1 202 ? 19.925 -3.177 4.744 1.00 83.31 202 ASP A C 1
ATOM 1639 O O . ASP A 1 202 ? 19.070 -4.024 4.469 1.00 83.31 202 ASP A O 1
ATOM 1643 N N . SER A 1 203 ? 20.096 -2.072 4.008 1.00 84.75 203 SER A N 1
ATOM 1644 C CA . SER A 1 203 ? 19.304 -1.769 2.804 1.00 84.75 203 SER A CA 1
ATOM 1645 C C . SER A 1 203 ? 19.505 -2.796 1.691 1.00 84.75 203 SER A C 1
ATOM 1647 O O . SER A 1 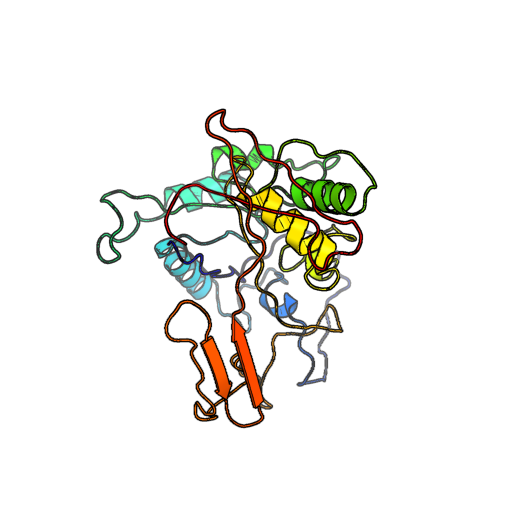203 ? 18.611 -2.991 0.869 1.00 84.75 203 SER A O 1
ATOM 1649 N N . GLU A 1 204 ? 20.626 -3.509 1.704 1.00 83.38 204 GLU A N 1
ATOM 1650 C CA . GLU A 1 204 ? 21.056 -4.444 0.673 1.00 83.38 204 GLU A CA 1
ATOM 1651 C C . GLU A 1 204 ? 20.571 -5.867 0.937 1.00 83.38 204 GLU A C 1
ATOM 1653 O O . GLU A 1 204 ? 20.504 -6.674 0.010 1.00 83.38 204 GLU A O 1
ATOM 1658 N N . ILE A 1 205 ? 20.182 -6.193 2.174 1.00 80.69 205 ILE A N 1
ATOM 1659 C CA . ILE A 1 205 ? 19.875 -7.578 2.529 1.00 80.69 205 ILE A CA 1
ATOM 1660 C C . ILE A 1 205 ? 18.656 -8.106 1.763 1.00 80.69 205 ILE A C 1
ATOM 1662 O O . ILE A 1 205 ? 17.597 -7.467 1.679 1.00 80.69 205 ILE A O 1
ATOM 1666 N N . GLY A 1 206 ? 18.827 -9.309 1.215 1.00 77.00 206 GLY A N 1
ATOM 1667 C CA . GLY A 1 206 ? 17.757 -10.102 0.626 1.00 77.00 206 GLY A CA 1
ATOM 1668 C C . GLY A 1 206 ? 16.756 -10.631 1.664 1.00 77.00 206 GLY A C 1
ATOM 1669 O O . GLY A 1 206 ? 16.938 -10.450 2.869 1.00 77.00 206 GLY A O 1
ATOM 1670 N N . PRO A 1 207 ? 15.685 -11.302 1.209 1.00 79.94 207 PRO A N 1
ATOM 1671 C CA . PRO A 1 207 ? 14.714 -11.925 2.105 1.00 79.94 207 PRO A CA 1
ATOM 1672 C C . PRO A 1 207 ? 15.372 -13.000 2.989 1.00 79.94 207 PRO A C 1
ATOM 1674 O O . PRO A 1 207 ? 16.444 -13.503 2.645 1.00 79.94 207 PRO A O 1
ATOM 1677 N N . PRO A 1 208 ? 14.729 -13.416 4.095 1.00 79.94 208 PRO A N 1
ATOM 1678 C CA . PRO A 1 208 ? 15.194 -14.547 4.891 1.00 79.94 208 PRO A CA 1
ATOM 1679 C C . PRO A 1 208 ? 15.429 -15.795 4.026 1.00 79.94 208 PRO A C 1
ATOM 1681 O O . PRO A 1 208 ? 14.547 -16.211 3.268 1.00 79.94 208 PRO A O 1
ATOM 1684 N N . MET A 1 209 ? 16.610 -16.405 4.155 1.00 78.50 209 MET A N 1
ATOM 1685 C CA . MET A 1 209 ? 17.036 -17.566 3.366 1.00 78.50 209 MET A CA 1
ATOM 1686 C C . MET A 1 209 ? 17.692 -18.641 4.240 1.00 78.50 209 MET A C 1
ATOM 1688 O O . MET A 1 209 ? 18.220 -18.350 5.315 1.00 78.50 209 MET A O 1
ATOM 1692 N N . ASP A 1 210 ? 17.655 -19.892 3.776 1.00 77.62 210 ASP A N 1
ATOM 1693 C CA . ASP A 1 210 ? 18.476 -20.968 4.332 1.00 77.62 210 ASP A CA 1
ATOM 1694 C C . ASP A 1 210 ? 19.943 -20.863 3.865 1.00 77.62 210 ASP A C 1
ATOM 1696 O O . ASP A 1 210 ? 20.322 -19.983 3.090 1.00 77.62 210 ASP A O 1
ATOM 1700 N N . ARG A 1 211 ? 20.797 -21.774 4.347 1.00 80.69 211 ARG A N 1
ATOM 1701 C CA . ARG A 1 211 ? 22.233 -21.801 4.007 1.00 80.69 211 ARG A CA 1
ATOM 1702 C C . ARG A 1 211 ? 22.521 -22.039 2.519 1.00 80.69 211 ARG A C 1
ATOM 1704 O O . ARG A 1 211 ? 23.638 -21.786 2.083 1.00 80.69 211 ARG A O 1
ATOM 1711 N N . ASP A 1 212 ? 21.547 -22.577 1.792 1.00 80.06 212 ASP A N 1
ATOM 1712 C CA . ASP A 1 212 ? 21.654 -22.947 0.385 1.00 80.06 212 ASP A CA 1
ATOM 1713 C C . ASP A 1 212 ? 21.072 -21.834 -0.519 1.00 80.06 212 ASP A C 1
ATOM 1715 O O . ASP A 1 212 ? 21.075 -21.958 -1.742 1.00 80.06 212 ASP A O 1
ATOM 1719 N N . GLY A 1 213 ? 20.609 -20.720 0.072 1.00 73.00 213 GLY A N 1
ATOM 1720 C CA . GLY A 1 213 ? 20.066 -19.561 -0.636 1.00 73.00 213 GLY A CA 1
ATOM 1721 C C . GLY A 1 213 ? 18.588 -19.689 -1.015 1.00 73.00 213 GLY A C 1
ATOM 1722 O O . GLY A 1 213 ? 18.092 -18.891 -1.813 1.00 73.00 213 GLY A O 1
ATOM 1723 N N . ASN A 1 214 ? 17.859 -20.668 -0.466 1.00 75.12 214 ASN A N 1
ATOM 1724 C CA . ASN A 1 214 ? 16.421 -20.788 -0.700 1.00 75.12 214 ASN A CA 1
ATOM 1725 C C . ASN A 1 214 ? 15.654 -19.851 0.235 1.00 75.12 214 ASN A C 1
ATOM 1727 O O . ASN A 1 214 ? 15.910 -19.822 1.439 1.00 75.12 214 ASN A O 1
ATOM 1731 N N . ILE A 1 215 ? 14.672 -19.124 -0.305 1.00 73.69 215 ILE A N 1
ATOM 1732 C CA . ILE A 1 215 ? 13.801 -18.244 0.486 1.00 73.69 215 ILE A CA 1
ATOM 1733 C C . ILE A 1 215 ? 12.985 -19.090 1.463 1.00 73.69 215 ILE A C 1
ATOM 1735 O O . ILE A 1 215 ? 12.281 -20.018 1.058 1.00 73.69 215 ILE A O 1
ATOM 1739 N N . ILE A 1 216 ? 13.043 -18.737 2.746 1.00 76.81 216 ILE A N 1
ATOM 1740 C CA . ILE A 1 216 ? 12.253 -19.396 3.785 1.00 76.81 216 ILE A CA 1
ATOM 1741 C C . ILE A 1 216 ? 10.971 -18.611 4.063 1.00 76.81 216 ILE A C 1
ATOM 1743 O O . ILE A 1 216 ? 10.939 -17.382 4.048 1.00 76.81 216 ILE A O 1
ATOM 1747 N N . SER A 1 217 ? 9.885 -19.338 4.328 1.00 70.56 217 SER A N 1
ATOM 1748 C CA . SER A 1 217 ? 8.602 -18.727 4.680 1.00 70.56 217 SER A CA 1
ATOM 1749 C C . SER A 1 217 ? 8.730 -17.917 5.980 1.00 70.56 217 SER A C 1
ATOM 1751 O O . SER A 1 217 ? 9.321 -18.425 6.936 1.00 70.56 217 SER A O 1
ATOM 1753 N N . PRO A 1 218 ? 8.065 -16.750 6.102 1.00 64.06 218 PRO A N 1
ATOM 1754 C CA . PRO A 1 218 ? 8.059 -15.933 7.325 1.00 64.06 218 PRO A CA 1
ATOM 1755 C C . PRO A 1 218 ? 7.231 -16.546 8.477 1.00 64.06 218 PRO A C 1
ATOM 1757 O O . PRO A 1 218 ? 6.741 -15.848 9.361 1.00 64.06 218 PRO A O 1
ATOM 1760 N N . ASN A 1 219 ? 7.039 -17.867 8.491 1.00 71.25 219 ASN A N 1
ATOM 1761 C CA . ASN A 1 219 ? 6.266 -18.551 9.517 1.00 71.25 219 ASN A CA 1
ATOM 1762 C C . ASN A 1 219 ? 7.105 -18.698 10.797 1.00 71.25 219 ASN A C 1
ATOM 1764 O O . ASN A 1 219 ? 7.749 -19.726 11.010 1.00 71.25 219 ASN A O 1
ATOM 1768 N N . ALA A 1 220 ? 7.047 -17.688 11.668 1.00 68.31 220 ALA A N 1
ATOM 1769 C CA . ALA A 1 220 ? 7.726 -17.684 12.968 1.00 68.31 220 ALA A CA 1
ATOM 1770 C C . ALA A 1 220 ? 7.344 -18.888 13.860 1.00 68.31 220 ALA A C 1
ATOM 1772 O O . ALA A 1 220 ? 8.155 -19.372 14.650 1.00 68.31 220 ALA A O 1
ATOM 1773 N N . ALA A 1 221 ? 6.130 -19.426 13.695 1.00 72.94 221 ALA A N 1
ATOM 1774 C CA . ALA A 1 221 ? 5.673 -20.624 14.396 1.00 72.94 221 ALA A CA 1
ATOM 1775 C C . ALA A 1 221 ? 6.208 -21.937 13.786 1.00 72.94 221 ALA A C 1
ATOM 1777 O O . ALA A 1 221 ? 6.183 -22.981 14.444 1.00 72.94 221 ALA A O 1
ATOM 1778 N N . GLY A 1 222 ? 6.690 -21.915 12.541 1.00 76.75 222 GLY A N 1
ATOM 1779 C CA . GLY A 1 222 ? 7.149 -23.089 11.803 1.00 76.75 222 GLY A CA 1
ATOM 1780 C C . GLY A 1 222 ? 6.124 -24.229 11.814 1.00 76.75 222 GLY A C 1
ATOM 1781 O O . GLY A 1 222 ? 4.926 -24.028 11.583 1.00 76.75 222 GLY A O 1
ATOM 1782 N N . SER A 1 223 ? 6.604 -25.435 12.121 1.00 84.06 223 SER A N 1
ATOM 1783 C CA . SER A 1 223 ? 5.804 -26.657 12.261 1.00 84.06 223 SER A CA 1
ATOM 1784 C C . SER A 1 223 ? 5.205 -26.865 13.660 1.00 84.06 223 SER A C 1
ATOM 1786 O O . SER A 1 223 ? 4.661 -27.935 13.923 1.00 84.06 223 SER A O 1
ATOM 1788 N N . ALA A 1 224 ? 5.293 -25.887 14.575 1.00 84.69 224 ALA A N 1
ATOM 1789 C CA . ALA A 1 224 ? 4.772 -26.048 15.935 1.00 84.69 224 ALA A CA 1
ATOM 1790 C C . ALA A 1 224 ? 3.266 -26.348 15.917 1.00 84.69 224 ALA A C 1
ATOM 1792 O O . ALA A 1 224 ? 2.523 -25.724 15.163 1.00 84.69 224 ALA A O 1
ATOM 1793 N N . ALA A 1 225 ? 2.791 -27.283 16.736 1.00 87.19 225 ALA A N 1
ATOM 1794 C CA . ALA A 1 225 ? 1.357 -27.544 16.847 1.00 87.19 225 ALA A CA 1
ATOM 1795 C C . ALA A 1 225 ? 0.628 -26.345 17.477 1.00 87.19 225 ALA A C 1
ATOM 1797 O O . ALA A 1 225 ? 1.242 -25.548 18.185 1.00 87.19 225 ALA A O 1
ATOM 1798 N N . LEU A 1 226 ? -0.671 -26.215 17.204 1.00 90.25 226 LEU A N 1
ATOM 1799 C CA . LEU A 1 226 ? -1.541 -25.314 17.957 1.00 90.25 226 LEU A CA 1
ATOM 1800 C C . LEU A 1 226 ? -1.761 -25.885 19.364 1.00 90.25 226 LEU A C 1
ATOM 1802 O O . LEU A 1 226 ? -2.019 -27.079 19.508 1.00 90.25 226 LEU A O 1
ATOM 1806 N N . ASN A 1 227 ? -1.647 -25.041 20.386 1.00 88.88 227 ASN A N 1
ATOM 1807 C CA . ASN A 1 227 ? -1.917 -25.370 21.788 1.00 88.88 227 ASN A CA 1
ATOM 1808 C C . ASN A 1 227 ? -2.514 -24.158 22.512 1.00 88.88 227 ASN A C 1
ATOM 1810 O O . ASN A 1 227 ? -2.578 -23.068 21.951 1.00 88.88 227 ASN A O 1
ATOM 1814 N N . ASP A 1 228 ? -2.954 -24.365 23.753 1.00 87.81 228 ASP A N 1
ATOM 1815 C CA . ASP A 1 228 ? -3.507 -23.325 24.630 1.00 87.81 228 ASP A CA 1
ATOM 1816 C C . ASP A 1 228 ? -4.621 -22.499 23.971 1.00 87.81 228 ASP A C 1
ATOM 1818 O O . ASP A 1 228 ? -4.666 -21.277 24.096 1.00 87.81 228 ASP A O 1
ATOM 1822 N N . TRP A 1 229 ? -5.512 -23.178 23.239 1.00 90.88 229 TRP A N 1
ATOM 1823 C CA . TRP A 1 229 ? -6.716 -22.552 22.701 1.00 90.88 229 TRP A CA 1
ATOM 1824 C C . TRP A 1 229 ? -7.603 -22.054 23.841 1.00 90.88 229 TRP A C 1
ATOM 1826 O O . TRP A 1 229 ? -7.931 -22.803 24.765 1.00 90.88 229 TRP A O 1
ATOM 1836 N N . TRP A 1 230 ? -8.030 -20.805 23.727 1.00 89.62 230 TRP A N 1
ATOM 1837 C CA . TRP A 1 230 ? -8.996 -20.171 24.599 1.00 89.62 230 TRP A CA 1
ATOM 1838 C C . TRP A 1 230 ? -9.979 -19.359 23.760 1.00 89.62 230 TRP A C 1
ATOM 1840 O O . TRP A 1 230 ? -9.582 -18.640 22.844 1.00 89.62 230 TRP A O 1
ATOM 1850 N N . ASP A 1 231 ? -11.257 -19.440 24.104 1.00 89.12 231 ASP A N 1
ATOM 1851 C CA . ASP A 1 231 ? -12.300 -18.564 23.591 1.00 89.12 231 ASP A CA 1
ATOM 1852 C C . ASP A 1 231 ? -13.262 -18.192 24.723 1.00 89.12 231 ASP A C 1
ATOM 1854 O O . ASP A 1 231 ? -13.403 -18.919 25.710 1.00 89.12 231 ASP A O 1
ATOM 1858 N N . ASN A 1 232 ? -13.911 -17.035 24.596 1.00 85.12 232 ASN A N 1
ATOM 1859 C CA . ASN A 1 232 ? -14.919 -16.583 25.556 1.00 85.12 232 ASN A CA 1
ATOM 1860 C C . ASN A 1 232 ? -16.360 -16.942 25.142 1.00 85.12 232 ASN A C 1
ATOM 1862 O O . ASN A 1 232 ? -17.303 -16.356 25.678 1.00 85.12 232 ASN A O 1
ATOM 1866 N N . GLY A 1 233 ? -16.549 -17.838 24.163 1.00 84.81 233 GLY A N 1
ATOM 1867 C CA . GLY A 1 233 ? -17.856 -18.138 23.566 1.00 84.81 233 GLY A CA 1
ATOM 1868 C C . GLY A 1 233 ? -18.481 -16.989 22.758 1.00 84.81 233 GLY A C 1
ATOM 1869 O O . GLY A 1 233 ? -19.664 -17.050 22.427 1.00 84.81 233 GLY A O 1
ATOM 1870 N N . SER A 1 234 ? -17.718 -15.932 22.467 1.00 83.06 234 SER A N 1
ATOM 1871 C CA . SER A 1 234 ? -18.129 -14.758 21.692 1.00 83.06 234 SER A CA 1
ATOM 1872 C C . SER A 1 234 ? -17.029 -14.406 20.674 1.00 83.06 234 SER A C 1
ATOM 1874 O O . SER A 1 234 ? -16.639 -15.259 19.882 1.00 83.06 234 SER A O 1
ATOM 1876 N N . ASN A 1 235 ? -16.522 -13.173 20.658 1.00 72.50 235 ASN A N 1
ATOM 1877 C CA . ASN A 1 235 ? -15.567 -12.668 19.665 1.00 72.50 235 ASN A CA 1
ATOM 1878 C C . ASN A 1 235 ? -14.135 -12.479 20.195 1.00 72.50 235 ASN A C 1
ATOM 1880 O O . ASN A 1 235 ? -13.356 -11.741 19.593 1.00 72.50 235 ASN A O 1
ATOM 1884 N N . GLN A 1 236 ? -13.775 -13.114 21.313 1.00 70.62 236 GLN A N 1
ATOM 1885 C CA . GLN A 1 236 ? -12.390 -13.131 21.785 1.00 70.62 236 GLN A CA 1
ATOM 1886 C C . GLN A 1 236 ? -11.848 -14.550 21.720 1.00 70.62 236 GLN A C 1
ATOM 1888 O O . GLN A 1 236 ? -12.460 -15.484 22.241 1.00 70.62 236 GLN A O 1
ATOM 1893 N N . ILE A 1 237 ? -10.684 -14.679 21.092 1.00 84.38 237 ILE A N 1
ATOM 1894 C CA . ILE A 1 237 ? -9.944 -15.932 20.971 1.00 84.38 237 ILE A CA 1
ATOM 1895 C C . ILE A 1 237 ? -8.476 -15.688 21.306 1.00 84.38 237 ILE A C 1
ATOM 1897 O O . ILE A 1 237 ? -7.940 -14.608 21.047 1.00 84.38 237 ILE A O 1
ATOM 1901 N N . ALA A 1 238 ? -7.810 -16.702 21.839 1.00 82.69 238 ALA A N 1
ATOM 1902 C CA . ALA A 1 238 ? -6.366 -16.735 21.988 1.00 82.69 238 ALA A CA 1
ATOM 1903 C C . ALA A 1 238 ? -5.841 -18.154 21.753 1.00 82.69 238 ALA A C 1
ATOM 1905 O O . ALA A 1 238 ? -6.527 -19.131 22.043 1.00 82.69 238 ALA A O 1
ATOM 1906 N N . PHE A 1 239 ? -4.633 -18.278 21.209 1.00 87.88 239 PHE A N 1
ATOM 1907 C CA . PHE A 1 239 ? -3.948 -19.563 21.090 1.00 87.88 239 PHE A CA 1
ATOM 1908 C C . PHE A 1 239 ? -2.432 -19.394 20.966 1.00 87.88 239 PHE A C 1
ATOM 1910 O O . PHE A 1 239 ? -1.917 -18.361 20.528 1.00 87.88 239 PHE A O 1
ATOM 1917 N N . CYS A 1 240 ? -1.718 -20.461 21.307 1.00 87.06 240 CYS A N 1
ATOM 1918 C CA . CYS A 1 240 ? -0.280 -20.607 21.141 1.00 87.06 240 CYS A CA 1
ATOM 1919 C C . CYS A 1 240 ? 0.058 -21.508 19.940 1.00 87.06 240 CYS A C 1
ATOM 1921 O O . CYS A 1 240 ? -0.735 -22.338 19.484 1.00 87.06 240 CYS A O 1
ATOM 1923 N N . ARG A 1 241 ? 1.290 -21.375 19.445 1.00 88.06 241 ARG A N 1
ATOM 1924 C CA . ARG A 1 241 ? 1.953 -22.336 18.554 1.00 88.06 241 ARG A CA 1
ATOM 1925 C C . ARG A 1 241 ? 3.248 -22.812 19.215 1.00 88.06 241 ARG A C 1
ATOM 1927 O O . ARG A 1 241 ? 4.320 -22.239 19.006 1.00 88.06 241 ARG A O 1
ATOM 1934 N N . GLY A 1 242 ? 3.151 -23.836 20.054 1.00 82.19 242 GLY A N 1
ATOM 1935 C CA . GLY A 1 242 ? 4.171 -24.222 21.031 1.00 82.19 242 GLY A CA 1
ATOM 1936 C C . GLY A 1 242 ? 4.610 -23.033 21.894 1.00 82.19 242 GLY A C 1
ATOM 1937 O O . GLY A 1 242 ? 3.804 -22.188 22.262 1.00 82.19 242 GLY A O 1
ATOM 1938 N N . GLY A 1 243 ? 5.917 -22.926 22.148 1.00 78.12 243 GLY A N 1
ATOM 1939 C CA . GLY A 1 243 ? 6.547 -21.726 22.717 1.00 78.12 243 GLY A CA 1
ATOM 1940 C C . GLY A 1 243 ? 7.050 -20.724 21.668 1.00 78.12 243 GLY A C 1
ATOM 1941 O O . GLY A 1 243 ? 7.974 -19.973 21.964 1.00 78.12 243 GLY A O 1
ATOM 1942 N N . ARG A 1 244 ? 6.543 -20.769 20.422 1.00 77.06 244 ARG A N 1
ATOM 1943 C CA . ARG A 1 244 ? 7.085 -19.985 19.291 1.00 77.06 244 ARG A CA 1
ATOM 1944 C C . ARG A 1 244 ? 6.239 -18.787 18.880 1.00 77.06 244 ARG A C 1
ATOM 1946 O O . ARG A 1 244 ? 6.792 -17.816 18.381 1.00 77.06 244 ARG A O 1
ATOM 1953 N N . ALA A 1 245 ? 4.923 -18.859 19.045 1.00 74.50 245 ALA A N 1
ATOM 1954 C CA . ALA A 1 245 ? 4.032 -17.745 18.748 1.00 74.50 245 ALA A CA 1
ATOM 1955 C C . ALA A 1 245 ? 2.813 -17.777 19.666 1.00 74.50 245 ALA A C 1
ATOM 1957 O O . ALA A 1 245 ? 2.361 -18.849 20.066 1.00 74.50 245 ALA A O 1
ATOM 1958 N N . PHE A 1 246 ? 2.278 -16.598 19.947 1.00 79.06 246 PHE A N 1
ATOM 1959 C CA . PHE A 1 246 ? 1.047 -16.396 20.693 1.00 79.06 246 PHE A CA 1
ATOM 1960 C C . PHE A 1 246 ? 0.208 -15.355 19.957 1.00 79.06 246 PHE A C 1
ATOM 1962 O O . PHE A 1 246 ? 0.738 -14.330 19.525 1.00 79.06 246 PHE A O 1
ATOM 1969 N N . ILE A 1 247 ? -1.083 -15.632 19.801 1.00 77.56 247 ILE A N 1
ATOM 1970 C CA . ILE A 1 247 ? -2.065 -14.696 19.258 1.00 77.56 247 ILE A CA 1
ATOM 1971 C C . ILE A 1 247 ? -3.179 -14.560 20.287 1.00 77.56 247 ILE A C 1
ATOM 1973 O O . ILE A 1 247 ? -3.695 -15.562 20.774 1.00 77.56 247 ILE A O 1
ATOM 1977 N N . ALA A 1 248 ? -3.572 -13.323 20.573 1.00 77.12 248 ALA A N 1
ATOM 1978 C CA . ALA A 1 248 ? -4.783 -12.997 21.309 1.00 77.12 248 ALA A CA 1
ATOM 1979 C C . ALA A 1 248 ? -5.530 -11.894 20.559 1.00 77.12 248 ALA A C 1
ATOM 1981 O O . ALA A 1 248 ? -4.927 -10.894 20.168 1.00 77.12 248 ALA A O 1
ATOM 1982 N N . SER A 1 249 ? -6.832 -12.086 20.358 1.00 69.75 249 SER A N 1
ATOM 1983 C CA . SER A 1 249 ? -7.734 -11.079 19.806 1.00 69.75 249 SER A CA 1
ATOM 1984 C C . SER A 1 249 ? -8.634 -10.549 20.919 1.00 69.75 249 SER A C 1
ATOM 1986 O O . SER A 1 249 ? -9.344 -11.315 21.576 1.00 69.75 249 SER A O 1
ATOM 1988 N N . CYS A 1 250 ? -8.583 -9.236 21.142 1.00 56.88 250 CYS A N 1
ATOM 1989 C CA . CYS A 1 250 ? -9.391 -8.518 22.126 1.00 56.88 250 CYS A CA 1
ATOM 1990 C C . CYS A 1 250 ? -10.341 -7.557 21.400 1.00 56.88 250 CYS A C 1
ATOM 1992 O O . CYS A 1 250 ? -9.984 -7.010 20.358 1.00 56.88 250 CYS A O 1
ATOM 1994 N N . GLN A 1 251 ? -11.523 -7.304 21.973 1.00 64.94 251 GLN A N 1
ATOM 1995 C CA . GLN A 1 251 ? -12.415 -6.254 21.464 1.00 64.94 251 GLN A CA 1
ATOM 1996 C C . GLN A 1 251 ? -11.738 -4.877 21.567 1.00 64.94 251 GLN A C 1
ATOM 1998 O O . GLN A 1 251 ? -11.080 -4.579 22.567 1.00 64.94 251 GLN A O 1
ATOM 2003 N N . GLY A 1 252 ? -11.914 -4.052 20.532 1.00 70.06 252 GLY A N 1
ATOM 2004 C CA . GLY A 1 252 ? -11.422 -2.676 20.473 1.00 70.06 252 GLY A CA 1
ATOM 2005 C C . GLY A 1 252 ? -12.342 -1.664 21.168 1.00 70.06 252 GLY A C 1
ATOM 2006 O O . GLY A 1 252 ? -13.210 -2.006 21.969 1.00 70.06 252 GLY A O 1
ATOM 2007 N N . LYS A 1 253 ? -12.146 -0.381 20.854 1.00 79.31 253 LYS A N 1
ATOM 2008 C CA . LYS A 1 253 ? -13.014 0.710 21.320 1.00 79.31 253 LYS A CA 1
ATOM 2009 C C . LYS A 1 253 ? -14.415 0.611 20.712 1.00 79.31 253 LYS A C 1
ATOM 2011 O O . LYS A 1 253 ? -14.551 0.312 19.533 1.00 79.31 253 LYS A O 1
ATOM 2016 N N . SER A 1 254 ? -15.436 0.988 21.481 1.00 82.81 254 SER A N 1
ATOM 2017 C CA . SER A 1 254 ? -16.808 1.167 20.989 1.00 82.81 254 SER A CA 1
ATOM 2018 C C . SER A 1 254 ? -17.170 2.647 20.862 1.00 82.81 254 SER A C 1
ATOM 2020 O O . SER A 1 254 ? -16.869 3.434 21.762 1.00 82.81 254 SER A O 1
ATOM 2022 N N . VAL A 1 255 ? -17.891 3.009 19.800 1.00 82.25 255 VAL A N 1
ATOM 2023 C CA . VAL A 1 255 ? -18.481 4.343 19.615 1.00 82.25 255 VAL A CA 1
ATOM 2024 C C . VAL A 1 255 ? -19.998 4.224 19.569 1.00 82.25 255 VAL A C 1
ATOM 2026 O O . VAL A 1 255 ? -20.539 3.488 18.748 1.00 82.25 255 VAL A O 1
ATOM 2029 N N . THR A 1 256 ? -20.691 4.993 20.407 1.00 86.94 256 THR A N 1
ATOM 2030 C CA . THR A 1 256 ? -22.154 5.103 20.354 1.00 86.94 256 THR A CA 1
ATOM 2031 C C . THR A 1 256 ? -22.553 6.286 19.482 1.00 86.94 256 THR A C 1
ATOM 2033 O O . THR A 1 256 ? -22.199 7.427 19.784 1.00 86.94 256 THR A O 1
ATOM 2036 N N . VAL A 1 257 ? -23.320 6.016 18.426 1.00 86.44 257 VAL A N 1
ATOM 2037 C CA . VAL A 1 257 ? -23.905 7.036 17.548 1.00 86.44 257 VAL A CA 1
ATOM 2038 C C . VAL A 1 257 ? -25.355 7.276 17.973 1.00 86.44 257 VAL A C 1
ATOM 2040 O O . VAL A 1 257 ? -26.143 6.336 18.071 1.00 86.44 257 VAL A O 1
ATOM 2043 N N . GLY A 1 258 ? -25.700 8.527 18.272 1.00 90.00 258 GLY A N 1
ATOM 2044 C CA . GLY A 1 258 ? -27.056 8.940 18.616 1.00 90.00 258 GLY A CA 1
ATOM 2045 C C . GLY A 1 258 ? -28.021 8.811 17.437 1.00 90.00 258 GLY A C 1
ATOM 2046 O O . GLY A 1 258 ? -27.616 8.704 16.281 1.00 90.00 258 GLY A O 1
ATOM 2047 N N . GLY A 1 259 ? -29.326 8.869 17.720 1.00 90.44 259 GLY A N 1
ATOM 2048 C CA . GLY A 1 259 ? -30.370 8.824 16.684 1.00 90.44 259 GLY A CA 1
ATOM 2049 C C . GLY A 1 259 ? -30.347 10.009 15.705 1.00 90.44 259 GLY A C 1
ATOM 2050 O O . GLY A 1 259 ? -31.022 9.969 14.683 1.00 90.44 259 GLY A O 1
ATOM 2051 N N . ASP A 1 260 ? -29.565 11.047 16.003 1.00 93.25 260 ASP A N 1
ATOM 2052 C CA . ASP A 1 260 ? -29.281 12.198 15.141 1.00 93.25 260 ASP A CA 1
ATOM 2053 C C . ASP A 1 260 ? -28.030 12.005 14.257 1.00 93.25 260 ASP A C 1
ATOM 2055 O O . ASP A 1 260 ? -27.634 12.924 13.540 1.00 93.25 260 ASP A O 1
ATOM 2059 N N . GLY A 1 261 ? -27.391 10.831 14.315 1.00 86.88 261 GLY A N 1
ATOM 2060 C CA . GLY A 1 261 ? -26.175 10.511 13.568 1.00 86.88 261 GLY A CA 1
ATOM 2061 C C . GLY A 1 261 ? -24.888 11.077 14.177 1.00 86.88 261 GLY A C 1
ATOM 2062 O O . GLY A 1 261 ? -23.837 10.995 13.542 1.00 86.88 261 GLY A O 1
ATOM 2063 N N . ARG A 1 262 ? -24.931 11.657 15.386 1.00 89.12 262 ARG A N 1
ATOM 2064 C CA . ARG A 1 262 ? -23.750 12.236 16.047 1.00 89.12 262 ARG A CA 1
ATOM 2065 C C . ARG A 1 262 ? -23.154 11.292 17.081 1.00 89.12 262 ARG A C 1
ATOM 2067 O O . ARG A 1 262 ? -23.865 10.563 17.763 1.00 89.12 262 ARG A O 1
ATOM 2074 N N . ALA A 1 263 ? -21.838 11.355 17.247 1.00 89.12 263 ALA A N 1
ATOM 2075 C CA . ALA A 1 263 ? -21.109 10.609 18.267 1.00 89.12 263 ALA A CA 1
ATOM 2076 C C . ALA A 1 263 ? -20.038 11.490 18.916 1.00 89.12 263 ALA A C 1
ATOM 2078 O O . ALA A 1 263 ? -19.486 12.386 18.278 1.00 89.12 263 ALA A O 1
ATOM 2079 N N . GLN A 1 264 ? -19.734 11.221 20.185 1.00 88.81 264 GLN A N 1
ATOM 2080 C CA . GLN A 1 264 ? -18.566 11.795 20.853 1.00 88.81 264 GLN A CA 1
ATOM 2081 C C . GLN A 1 264 ? -17.361 10.900 20.567 1.00 88.81 264 GLN A C 1
ATOM 2083 O O . GLN A 1 264 ? -17.368 9.722 20.920 1.00 88.81 264 GLN A O 1
ATOM 2088 N N . ILE A 1 265 ? -16.339 11.459 19.919 1.00 87.62 265 ILE A N 1
ATOM 2089 C CA . ILE A 1 265 ? -15.134 10.731 19.521 1.00 87.62 265 ILE A CA 1
ATOM 2090 C C . ILE A 1 265 ? -13.951 11.223 20.347 1.00 87.62 265 ILE A C 1
ATOM 2092 O O . ILE A 1 265 ? -13.684 12.421 20.409 1.00 87.62 265 ILE A O 1
ATOM 2096 N N . TYR A 1 266 ? -13.225 10.284 20.953 1.00 85.62 266 TYR A N 1
ATOM 2097 C CA . TYR A 1 266 ? -11.980 10.561 21.658 1.00 85.62 266 TYR A CA 1
ATOM 2098 C C . TYR A 1 266 ? -10.880 9.596 21.210 1.00 85.62 266 TYR A C 1
ATOM 2100 O O . TYR A 1 266 ? -10.990 8.374 21.368 1.00 85.62 266 TYR A O 1
ATOM 2108 N N . VAL A 1 267 ? -9.807 10.173 20.670 1.00 86.06 267 VAL A N 1
ATOM 2109 C CA . VAL A 1 267 ? -8.552 9.492 20.346 1.00 86.06 267 VAL A CA 1
ATOM 2110 C C . VAL A 1 267 ? -7.438 10.268 21.037 1.00 86.06 267 VAL A C 1
ATOM 2112 O O . VAL A 1 267 ? -7.108 11.389 20.651 1.00 86.06 267 VAL A O 1
ATOM 2115 N N . GLY A 1 268 ? -6.915 9.711 22.124 1.00 84.50 268 GLY A N 1
ATOM 2116 C CA . GLY A 1 268 ? -5.861 10.331 22.911 1.00 84.50 268 GLY A CA 1
ATOM 2117 C C . GLY A 1 268 ? -4.516 10.327 22.185 1.00 84.50 268 GLY A C 1
ATOM 2118 O O . GLY A 1 268 ? -4.128 9.350 21.547 1.00 84.50 268 GLY A O 1
ATOM 2119 N N . SER A 1 269 ? -3.732 11.390 22.367 1.00 84.88 269 SER A N 1
ATOM 2120 C CA . SER A 1 269 ? -2.378 11.512 21.803 1.00 84.88 269 SER A CA 1
ATOM 2121 C C . SER A 1 269 ? -1.378 10.478 22.338 1.00 84.88 269 SER A C 1
ATOM 2123 O O . SER A 1 269 ? -0.317 10.290 21.745 1.00 84.88 269 SER A O 1
ATOM 2125 N N . ASN A 1 270 ? -1.707 9.770 23.420 1.00 86.88 270 ASN A N 1
ATOM 2126 C CA . ASN A 1 270 ? -0.872 8.725 24.023 1.00 86.88 270 ASN A CA 1
ATOM 2127 C C . ASN A 1 270 ? -1.372 7.302 23.728 1.00 86.88 270 ASN A C 1
ATOM 2129 O O . ASN A 1 270 ? -0.834 6.341 24.271 1.00 86.88 270 ASN A O 1
ATOM 2133 N N . GLU A 1 271 ? -2.407 7.153 22.903 1.00 84.94 271 GLU A N 1
ATOM 2134 C CA . GLU A 1 271 ? -2.915 5.836 22.527 1.00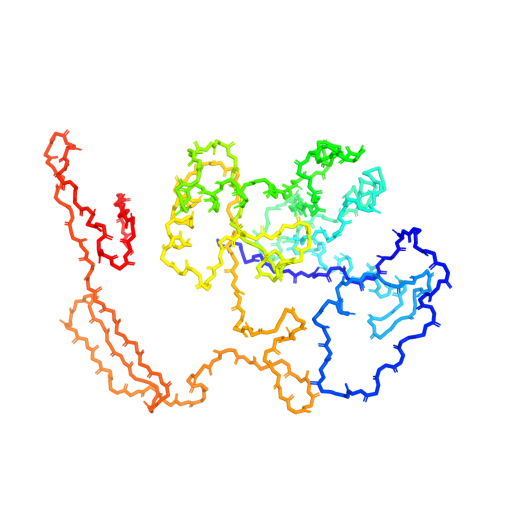 84.94 271 GLU A CA 1
ATOM 2135 C C . GLU A 1 271 ? -1.983 5.100 21.563 1.00 84.94 271 GLU A C 1
ATOM 2137 O O . GLU A 1 271 ? -1.174 5.711 20.867 1.00 84.94 271 GLU A O 1
ATOM 2142 N N . PHE A 1 272 ? -2.106 3.772 21.516 1.00 83.62 272 PHE A N 1
ATOM 2143 C CA . PHE A 1 272 ? -1.266 2.928 20.664 1.00 83.62 272 PHE A CA 1
ATOM 2144 C C . PHE A 1 272 ? -1.404 3.277 19.173 1.00 83.62 272 PHE A C 1
ATOM 2146 O O . PHE A 1 272 ? -0.410 3.313 18.446 1.00 83.62 272 PHE A O 1
ATOM 2153 N N . ASP A 1 273 ? -2.626 3.599 18.746 1.00 85.12 273 ASP A N 1
ATOM 2154 C CA . ASP A 1 273 ? -2.969 4.059 17.403 1.00 85.12 273 ASP A CA 1
ATOM 2155 C C . ASP A 1 273 ? -3.455 5.511 17.425 1.00 85.12 273 ASP A C 1
ATOM 2157 O O . ASP A 1 273 ? -3.994 5.987 18.422 1.00 85.12 273 ASP A O 1
ATOM 2161 N N . ILE A 1 274 ? -3.232 6.231 16.323 1.00 85.44 274 ILE A N 1
ATOM 2162 C CA . ILE A 1 274 ? -3.610 7.651 16.170 1.00 85.44 274 ILE A CA 1
ATOM 2163 C C . ILE A 1 274 ? -4.928 7.850 15.417 1.00 85.44 274 ILE A C 1
ATOM 2165 O O . ILE A 1 274 ? -5.347 8.984 15.200 1.00 85.44 274 ILE A O 1
ATOM 2169 N N . MET A 1 275 ? -5.569 6.761 14.994 1.00 84.81 275 MET A N 1
ATOM 2170 C CA . MET A 1 275 ? -6.794 6.788 14.206 1.00 84.81 275 MET A CA 1
ATOM 2171 C C . MET A 1 275 ? -7.852 5.869 14.799 1.00 84.81 275 MET A C 1
ATOM 2173 O O . MET A 1 275 ? -7.549 4.819 15.362 1.00 84.81 275 MET A O 1
ATOM 2177 N N . LEU A 1 276 ? -9.103 6.280 14.625 1.00 85.88 276 LEU A N 1
ATOM 2178 C CA . LEU A 1 276 ? -10.292 5.494 14.908 1.00 85.88 276 LEU A CA 1
ATOM 2179 C C . LEU A 1 276 ? -11.122 5.446 13.627 1.00 85.88 276 LEU A C 1
ATOM 2181 O O . LEU A 1 276 ? -11.449 6.495 13.075 1.00 85.88 276 LEU A O 1
ATOM 2185 N N . ALA A 1 277 ? -11.475 4.245 13.183 1.00 81.88 277 ALA A N 1
ATOM 2186 C CA . ALA A 1 277 ? -12.369 4.031 12.055 1.00 81.88 277 ALA A CA 1
ATOM 2187 C C . ALA A 1 277 ? -13.628 3.306 12.541 1.00 81.88 277 ALA A C 1
ATOM 2189 O O . ALA A 1 277 ? -13.538 2.359 13.319 1.00 81.88 277 ALA A O 1
ATOM 2190 N N . ILE A 1 278 ? -14.794 3.765 12.088 1.00 83.25 278 ILE A N 1
ATOM 2191 C CA . ILE A 1 278 ? -16.089 3.111 12.302 1.00 83.25 278 ILE A CA 1
ATOM 2192 C C . ILE A 1 278 ? -16.806 3.024 10.953 1.00 83.25 278 ILE A C 1
ATOM 2194 O O . ILE A 1 278 ? -16.741 3.966 10.163 1.00 83.25 278 ILE A O 1
ATOM 2198 N N . HIS A 1 279 ? -17.485 1.914 10.678 1.00 79.62 279 HIS A N 1
ATOM 2199 C CA . HIS A 1 279 ? -18.268 1.731 9.456 1.00 79.62 279 HIS A CA 1
ATOM 2200 C C . HIS A 1 279 ? -19.589 1.018 9.754 1.00 79.62 279 HIS A C 1
ATOM 2202 O O . HIS A 1 279 ? -19.765 0.402 10.802 1.00 79.62 279 HIS A O 1
ATOM 2208 N N . VAL A 1 280 ? -20.535 1.114 8.821 1.00 80.06 280 VAL A N 1
ATOM 2209 C CA . VAL A 1 280 ? -21.759 0.307 8.849 1.00 80.06 280 VAL A CA 1
ATOM 2210 C C . VAL A 1 280 ? -21.468 -1.012 8.137 1.00 80.06 280 VAL A C 1
ATOM 2212 O O . VAL A 1 280 ? -20.938 -1.003 7.029 1.00 80.06 280 VAL A O 1
ATOM 2215 N N . GLY A 1 281 ? -21.808 -2.142 8.753 1.00 65.50 281 GLY A N 1
ATOM 2216 C CA . GLY A 1 281 ? -21.654 -3.471 8.156 1.00 65.50 281 GLY A CA 1
ATOM 2217 C C . GLY A 1 281 ? -21.131 -4.505 9.153 1.00 65.50 281 GLY A C 1
ATOM 2218 O O . GLY A 1 281 ? -20.755 -4.130 10.262 1.00 65.50 281 GLY A O 1
ATOM 2219 N N . PRO A 1 282 ? -21.151 -5.798 8.790 1.00 51.00 282 PRO A N 1
ATOM 2220 C CA . PRO A 1 282 ? -20.480 -6.828 9.575 1.00 51.00 282 PRO A CA 1
ATOM 2221 C C . PRO A 1 282 ? -18.961 -6.595 9.576 1.00 51.00 282 PRO A C 1
ATOM 2223 O O . PRO A 1 282 ? -18.407 -6.184 8.553 1.00 51.00 282 PRO A O 1
ATOM 2226 N N . GLU A 1 283 ? -18.332 -6.849 10.725 1.00 51.69 283 GLU A N 1
ATOM 2227 C CA . GLU A 1 283 ? -16.880 -7.065 10.845 1.00 51.69 283 GLU A CA 1
ATOM 2228 C C . GLU A 1 283 ? -16.481 -8.429 10.263 1.00 51.69 283 GLU A C 1
ATOM 2230 O O . GLU A 1 283 ? -17.267 -9.396 10.429 1.00 51.69 283 GLU A O 1
#

Foldseek 3Di:
DQDADALQQPFDDDDDDDDPPPDDPDPDPPFFFACVRHDHDDPAQDDPCGGPVSSVVSLLVCQLRQHEDEPCQRDQLVVLLVVQVPHDAHDCVVVDDPRHGRAYEYEDLDPDPDPGDPVSNVVRHHYDDPVQLVQLLCVLVVNDPDDDAHAENDDLAALLPHDVHDRGDDVVNVASRVVSLVCQVVDPHDHHDYDDDDDDPHSGGDADADPVRHHDDPPQLPPADKADWDDPVDPWIWIDRPVRDIDTDDDDDDWDQDPVRDTDDDDDPPDSYRDDDDDPDDD

Organism: Operophtera brumata (NCBI:txid104452)